Protein AF-A0A2G9UED1-F1 (afdb_monomer)

pLDDT: mean 82.0, std 10.14, range [35.44, 95.44]

Radius of gyration: 25.33 Å; Cα contacts (8 Å, |Δi|>4): 310; chains: 1; bounding box: 77×40×66 Å

Foldseek 3Di:
DLPPDPAPLSSQCPDPVCVVLVVLVVVLVPDPDPVVNVVSVVVSVVVSVVVVLVVQPPDPDDDDDLPYPVLVCCVVSVHADQEAEAELCLVDDPVSVVSNVVRHPYYHYHYDLVVVLVVLVLCVQLPNWQLQEEEEEQTPSSLVVNVVPNPPPRHHRYYLVVCAPAAHQEYEYEQSDDDPVLDSPPVLDPVSVVSRVVRHDHYYHYDDDPVSQCPHPNSVVVVVVCVVPHDDADPVCVVVVVVVSVPRCGPVNVVVVPDDD

Sequence (261 aa):
MISDAETIEEAITSNEKYPELCDMFDKMNASTDQGARGKMKTEANKLKWKIIKESYKRRLAIFCTLTSSAIQRLAQVNWHPDVIIIDEAAQASEPVAWAAVVQAKRCILAGEAALVIRYVDVLKSIGLPGKEIAVISPYYAQVAAIRDTINALDVSVNTVDSFQGQEREVVVFSMVRHNPEQVIGFLQNERRLNVAITRAKRQFVLIGSARMMKKNRHLRSLLSTIQSCGKIYGPGMMHTFEKEVSALPTIADKKTIVVQP

Nearest PDB structures (foldseek):
  4b3g-assembly2_B  TM=5.302E-01  e=1.855E-10  Homo sapiens
  4b3g-assembly1_A  TM=5.242E-01  e=1.646E-10  Homo sapiens
  4b3f-assembly1_X  TM=5.063E-01  e=2.994E-10  Homo sapiens
  2xzl-assembly1_A  TM=5.171E-01  e=1.336E-09  Saccharomyces cerevisiae
  8ftm-assembly1_A  TM=4.808E-01  e=5.795E-08  Thermochaetoides thermophila DSM 1495

InterPro domains:
  IPR027417 P-loop containing nucleoside triphosphate hydrolase [G3DSA:3.40.50.300] (51-235)
  IPR027417 P-loop containing nucleoside triphosphate hydrolase [SSF52540] (55-217)
  IPR041679 DNA2/NAM7 helicase-like, C-terminal [PF13087] (99-210)
  IPR047187 Upf1-like, C-terminal helicase domain [cd18808] (111-227)
  IPR050534 Coronaviruses polyprotein 1ab [PTHR43788] (111-227)

Mean predicted aligned error: 11.95 Å

Organism: Teladorsagia circumcincta (NCBI:txid45464)

Structure (mmCIF, N/CA/C/O backbone):
data_AF-A0A2G9UED1-F1
#
_entry.id   AF-A0A2G9UED1-F1
#
loop_
_atom_site.group_PDB
_atom_site.id
_atom_site.type_symbol
_atom_site.label_atom_id
_atom_site.label_alt_id
_atom_site.label_comp_id
_atom_site.label_asym_id
_atom_site.label_entity_id
_atom_site.label_seq_id
_atom_site.pdbx_PDB_ins_code
_atom_site.Cartn_x
_atom_site.Cartn_y
_atom_site.Cartn_z
_atom_site.occupancy
_atom_site.B_iso_or_equiv
_atom_site.auth_seq_id
_atom_site.auth_comp_id
_atom_site.auth_asym_id
_atom_site.auth_atom_id
_atom_site.pdbx_PDB_model_num
ATOM 1 N N . MET A 1 1 ? 23.200 -13.587 -11.558 1.00 36.16 1 MET A N 1
ATOM 2 C CA . MET A 1 1 ? 22.294 -12.456 -11.272 1.00 36.16 1 MET A CA 1
ATOM 3 C C . MET A 1 1 ? 22.968 -11.218 -11.816 1.00 36.16 1 MET A C 1
ATOM 5 O O . MET A 1 1 ? 24.178 -11.134 -11.696 1.00 36.16 1 MET A O 1
ATOM 9 N N . ILE A 1 2 ? 22.226 -10.328 -12.466 1.00 44.91 2 ILE A N 1
ATOM 10 C CA . ILE A 1 2 ? 22.744 -9.028 -12.895 1.00 44.91 2 ILE A CA 1
ATOM 11 C C . ILE A 1 2 ? 22.455 -8.096 -11.715 1.00 44.91 2 ILE A C 1
ATOM 13 O O . ILE A 1 2 ? 21.323 -7.643 -11.590 1.00 44.91 2 ILE A O 1
ATOM 17 N N . SER A 1 3 ? 23.376 -7.979 -10.756 1.00 44.25 3 SER A N 1
ATOM 18 C CA . SER A 1 3 ? 23.080 -7.313 -9.474 1.00 44.25 3 SER A CA 1
ATOM 19 C C . SER A 1 3 ? 23.312 -5.803 -9.485 1.00 44.25 3 SER A C 1
ATOM 21 O O . SER A 1 3 ? 22.703 -5.121 -8.668 1.00 44.25 3 SER A O 1
ATOM 23 N N . ASP A 1 4 ? 24.120 -5.287 -10.417 1.00 52.09 4 ASP A N 1
ATOM 24 C CA . ASP A 1 4 ? 24.668 -3.923 -10.305 1.00 52.09 4 ASP A CA 1
ATOM 25 C C . ASP A 1 4 ? 24.229 -2.983 -11.442 1.00 52.09 4 ASP A C 1
ATOM 27 O O . ASP A 1 4 ? 24.692 -1.851 -11.526 1.00 52.09 4 ASP A O 1
ATOM 31 N N . ALA A 1 5 ? 23.348 -3.439 -12.335 1.00 59.16 5 ALA A N 1
ATOM 32 C CA . ALA A 1 5 ? 22.844 -2.631 -13.443 1.00 59.16 5 ALA A CA 1
ATOM 33 C C . ALA A 1 5 ? 21.470 -2.037 -13.108 1.00 59.16 5 ALA A C 1
ATOM 35 O O . ALA A 1 5 ? 20.542 -2.780 -12.777 1.00 59.16 5 ALA A O 1
ATOM 36 N N . GLU A 1 6 ? 21.320 -0.718 -13.244 1.00 61.75 6 GLU A N 1
ATOM 37 C CA . GLU A 1 6 ? 20.055 -0.014 -12.996 1.00 61.75 6 GLU A CA 1
ATOM 38 C C . GLU A 1 6 ? 19.059 -0.228 -14.144 1.00 61.75 6 GLU A C 1
ATOM 40 O O . GLU A 1 6 ? 17.840 -0.166 -13.957 1.00 61.75 6 GLU A O 1
ATOM 45 N N . THR A 1 7 ? 19.567 -0.535 -15.343 1.00 69.62 7 THR A N 1
ATOM 46 C CA . THR A 1 7 ? 18.754 -0.816 -16.531 1.00 69.62 7 THR A CA 1
ATOM 47 C C . THR A 1 7 ? 19.102 -2.151 -17.182 1.00 69.62 7 THR A C 1
ATOM 49 O O . THR A 1 7 ? 20.225 -2.649 -17.112 1.00 69.62 7 THR A O 1
ATOM 52 N N . ILE A 1 8 ? 18.134 -2.722 -17.909 1.00 70.69 8 ILE A N 1
ATOM 53 C CA . ILE A 1 8 ? 18.372 -3.897 -18.762 1.00 70.69 8 ILE A CA 1
ATOM 54 C C . ILE A 1 8 ? 19.443 -3.596 -19.825 1.00 70.69 8 ILE A C 1
ATOM 56 O O . ILE A 1 8 ? 20.154 -4.503 -20.245 1.00 70.69 8 ILE A O 1
ATOM 60 N N . GLU A 1 9 ? 19.593 -2.344 -20.268 1.00 71.06 9 GLU A N 1
ATOM 61 C CA . GLU A 1 9 ? 20.678 -1.993 -21.186 1.00 71.06 9 GLU A CA 1
ATOM 62 C C . GLU A 1 9 ? 22.052 -2.150 -20.567 1.00 71.06 9 GLU A C 1
ATOM 64 O O . GLU A 1 9 ? 22.883 -2.826 -21.166 1.00 71.06 9 GLU A O 1
ATOM 69 N N . GLU A 1 10 ? 22.276 -1.529 -19.410 1.00 71.75 10 GLU A N 1
ATOM 70 C CA . GLU A 1 10 ? 23.546 -1.611 -18.685 1.00 71.75 10 GLU A CA 1
ATOM 71 C C . GLU A 1 10 ? 23.885 -3.068 -18.405 1.00 71.75 10 GLU A C 1
ATOM 73 O O . GLU A 1 10 ? 24.986 -3.522 -18.704 1.00 71.75 10 GLU A O 1
ATOM 78 N N . ALA A 1 11 ? 22.877 -3.819 -17.961 1.00 73.44 11 ALA A N 1
ATOM 79 C CA . ALA A 1 11 ? 22.941 -5.237 -17.664 1.00 73.44 11 ALA A CA 1
ATOM 80 C C . ALA A 1 11 ? 23.388 -6.108 -18.843 1.00 73.44 11 ALA A C 1
ATOM 82 O O . ALA A 1 11 ? 23.965 -7.175 -18.630 1.00 73.44 11 ALA A O 1
ATOM 83 N N . ILE A 1 12 ? 23.051 -5.701 -20.071 1.00 74.56 12 ILE A N 1
ATOM 84 C CA . ILE A 1 12 ? 23.389 -6.406 -21.312 1.00 74.56 12 ILE A CA 1
ATOM 85 C C . ILE A 1 12 ? 24.760 -5.960 -21.820 1.00 74.56 12 ILE A C 1
ATOM 87 O O . ILE A 1 12 ? 25.523 -6.796 -22.292 1.00 74.56 12 ILE A O 1
ATOM 91 N N . THR A 1 13 ? 25.086 -4.670 -21.719 1.00 70.56 13 THR A N 1
ATOM 92 C CA . THR A 1 13 ? 26.352 -4.120 -22.227 1.00 70.56 13 THR A CA 1
ATOM 93 C C . THR A 1 13 ? 27.567 -4.458 -21.370 1.00 70.56 13 THR A C 1
ATOM 95 O O . THR A 1 13 ? 28.677 -4.364 -21.870 1.00 70.56 13 THR A O 1
ATOM 98 N N . SER A 1 14 ? 27.376 -4.851 -20.109 1.00 72.44 14 SER A N 1
ATOM 99 C CA . SER A 1 14 ? 28.450 -5.288 -19.204 1.00 72.44 14 SER A CA 1
ATOM 100 C C . SER A 1 14 ? 28.445 -6.799 -18.940 1.00 72.44 14 SER A C 1
ATOM 102 O O . SER A 1 14 ? 29.165 -7.282 -18.069 1.00 72.44 14 SER A O 1
ATOM 104 N N . ASN A 1 15 ? 27.619 -7.570 -19.657 1.00 76.94 15 ASN A N 1
ATOM 105 C CA . ASN A 1 15 ? 27.449 -8.993 -19.376 1.00 76.94 15 ASN A CA 1
ATOM 106 C C . ASN A 1 15 ? 28.499 -9.855 -20.078 1.00 76.94 15 ASN A C 1
ATOM 108 O O . ASN A 1 15 ? 28.567 -9.870 -21.306 1.00 76.94 15 ASN A O 1
ATOM 112 N N . GLU A 1 16 ? 29.179 -10.716 -19.323 1.00 78.69 16 GLU A N 1
ATOM 113 C CA . GLU A 1 16 ? 30.102 -11.723 -19.869 1.00 78.69 16 GLU A CA 1
ATOM 114 C C . GLU A 1 16 ? 29.439 -12.674 -20.884 1.00 78.69 16 GLU A C 1
ATOM 116 O O . GLU A 1 16 ? 30.116 -13.254 -21.729 1.00 78.69 16 GLU A O 1
ATOM 121 N N . LYS A 1 17 ? 28.105 -12.817 -20.854 1.00 79.75 17 LYS A N 1
ATOM 122 C CA . LYS A 1 17 ? 27.355 -13.619 -21.837 1.00 79.75 17 LYS A CA 1
ATOM 123 C C . LYS A 1 17 ? 27.276 -13.003 -23.235 1.00 79.75 17 LYS A C 1
ATOM 125 O O . LYS A 1 17 ? 26.881 -13.712 -24.159 1.00 79.75 17 LYS A O 1
ATOM 130 N N . TYR A 1 18 ? 27.612 -11.725 -23.403 1.00 81.25 18 TYR A N 1
ATOM 131 C CA . TYR A 1 18 ? 27.557 -11.025 -24.690 1.00 81.25 18 TYR A CA 1
ATOM 132 C C . TYR A 1 18 ? 28.932 -10.445 -25.065 1.00 81.25 18 TYR A C 1
ATOM 134 O O . TYR A 1 18 ? 29.048 -9.236 -25.269 1.00 81.25 18 TYR A O 1
ATOM 142 N N . PRO A 1 19 ? 29.980 -11.287 -25.188 1.00 81.88 19 PRO A N 1
ATOM 143 C CA . PRO A 1 19 ? 31.357 -10.827 -25.382 1.00 81.88 19 PRO A CA 1
ATOM 144 C C . PRO A 1 19 ? 31.530 -10.031 -26.679 1.00 81.88 19 PRO A C 1
ATOM 146 O O . PRO A 1 19 ? 32.263 -9.050 -26.699 1.00 81.88 19 PRO A O 1
ATOM 149 N N . GLU A 1 20 ? 30.794 -10.394 -27.735 1.00 83.00 20 GLU A N 1
ATOM 150 C CA . GLU A 1 20 ? 30.772 -9.654 -29.003 1.00 83.00 20 GLU A CA 1
ATOM 151 C C . GLU A 1 20 ? 30.281 -8.213 -28.820 1.00 83.00 20 GLU A C 1
ATOM 153 O O . GLU A 1 20 ? 30.824 -7.290 -29.417 1.00 83.00 20 GLU A O 1
ATOM 158 N N . LEU A 1 21 ? 29.268 -7.998 -27.974 1.00 84.44 21 LEU A N 1
ATOM 159 C CA . LEU A 1 21 ? 28.744 -6.661 -27.720 1.00 84.44 21 LEU A CA 1
ATOM 160 C C . LEU A 1 21 ? 29.740 -5.838 -26.893 1.00 84.44 21 LEU A C 1
ATOM 162 O O . LEU A 1 21 ? 29.972 -4.678 -27.227 1.00 84.44 21 LEU A O 1
ATOM 166 N N . CYS A 1 22 ? 30.344 -6.433 -25.861 1.00 81.50 22 CYS A N 1
ATOM 167 C CA . CYS A 1 22 ? 31.364 -5.780 -25.036 1.00 81.50 22 CYS A CA 1
ATOM 168 C C . CYS A 1 22 ? 32.574 -5.345 -25.880 1.00 81.50 22 CYS A C 1
ATOM 170 O O . CYS A 1 22 ? 32.936 -4.171 -25.871 1.00 81.50 22 CYS A O 1
ATOM 172 N N . ASP A 1 23 ? 33.109 -6.250 -26.704 1.00 84.31 23 ASP A N 1
ATOM 173 C CA . ASP A 1 23 ? 34.249 -5.987 -27.591 1.00 84.31 23 ASP A CA 1
ATOM 174 C C . ASP A 1 23 ? 33.962 -4.851 -28.591 1.00 84.31 23 ASP A C 1
ATOM 176 O O . ASP A 1 23 ? 34.809 -3.994 -28.851 1.00 84.31 23 ASP A O 1
ATOM 180 N N . MET A 1 24 ? 32.733 -4.767 -29.114 1.00 83.00 24 MET A N 1
ATOM 181 C CA . MET A 1 24 ? 32.322 -3.650 -29.971 1.00 83.00 24 MET A CA 1
ATOM 182 C C . MET A 1 24 ? 32.294 -2.305 -29.231 1.00 83.00 24 MET A C 1
ATOM 184 O O . MET A 1 24 ? 32.671 -1.283 -29.814 1.00 83.00 24 MET A O 1
ATOM 188 N N . PHE A 1 25 ? 31.854 -2.278 -27.969 1.00 81.06 25 PHE A N 1
ATOM 189 C CA . PHE A 1 25 ? 31.873 -1.062 -27.150 1.00 81.06 25 PHE A CA 1
ATOM 190 C C . PHE A 1 25 ? 33.304 -0.644 -26.786 1.00 81.06 25 PHE A C 1
ATOM 192 O O . PHE A 1 25 ? 33.623 0.543 -26.886 1.00 81.06 25 PHE A O 1
ATOM 199 N N . ASP A 1 26 ? 34.182 -1.595 -26.468 1.00 82.81 26 ASP A N 1
ATOM 200 C CA . ASP A 1 26 ? 35.595 -1.334 -26.173 1.00 82.81 26 ASP A CA 1
ATOM 201 C C . ASP A 1 26 ? 36.329 -0.762 -27.394 1.00 82.81 26 ASP A C 1
ATOM 203 O O . ASP A 1 26 ? 36.977 0.287 -27.308 1.00 82.81 26 ASP A O 1
ATOM 207 N N . LYS A 1 27 ? 36.138 -1.370 -28.573 1.00 83.75 27 LYS A N 1
ATOM 208 C CA . LYS A 1 27 ? 36.680 -0.870 -29.851 1.00 83.75 27 LYS A CA 1
ATOM 209 C C . LYS A 1 27 ? 36.163 0.525 -30.201 1.00 83.75 27 LYS A C 1
ATOM 211 O O . LYS A 1 27 ? 36.922 1.370 -30.681 1.00 83.75 27 LYS A O 1
ATOM 216 N N . MET A 1 28 ? 34.886 0.801 -29.937 1.00 81.62 28 MET A N 1
ATOM 217 C CA . MET A 1 28 ? 34.292 2.123 -30.153 1.00 81.62 28 MET A CA 1
ATOM 218 C C . MET A 1 28 ? 34.881 3.179 -29.203 1.00 81.62 28 MET A C 1
ATOM 220 O O . MET A 1 28 ? 35.134 4.313 -29.627 1.00 81.62 28 MET A O 1
ATOM 224 N N . ASN A 1 29 ? 35.120 2.822 -27.938 1.00 81.12 29 ASN A N 1
ATOM 225 C CA . ASN A 1 29 ? 35.724 3.710 -26.945 1.00 81.12 29 ASN A CA 1
ATOM 226 C C . ASN A 1 29 ? 37.194 4.011 -27.275 1.00 81.12 29 ASN A C 1
ATOM 228 O O . ASN A 1 29 ? 37.606 5.165 -27.155 1.00 81.12 29 ASN A O 1
ATOM 232 N N . ALA A 1 30 ? 37.944 3.027 -27.780 1.00 82.69 30 ALA A N 1
ATOM 233 C CA . ALA A 1 30 ? 39.353 3.164 -28.159 1.00 82.69 30 ALA A CA 1
ATOM 234 C C . ALA A 1 30 ? 39.596 3.907 -29.492 1.00 82.69 30 ALA A C 1
ATOM 236 O O . ALA A 1 30 ? 40.670 4.466 -29.702 1.00 82.69 30 ALA A O 1
ATOM 237 N N . SER A 1 31 ? 38.624 3.924 -30.410 1.00 81.12 31 SER A N 1
ATOM 238 C CA . SER A 1 31 ? 38.773 4.567 -31.725 1.00 81.12 31 SER A CA 1
ATOM 239 C C . SER A 1 31 ? 38.712 6.097 -31.641 1.00 81.12 31 SER A C 1
ATOM 241 O O . SER A 1 31 ? 37.837 6.635 -30.983 1.00 81.12 31 SER A O 1
ATOM 243 N N . THR A 1 32 ? 39.579 6.833 -32.338 1.00 79.31 32 THR A N 1
ATOM 244 C CA . THR A 1 32 ? 39.528 8.310 -32.431 1.00 79.31 32 THR A CA 1
ATOM 245 C C . THR A 1 32 ? 38.822 8.821 -33.694 1.00 79.31 32 THR A C 1
ATOM 247 O O . THR A 1 32 ? 38.491 10.004 -33.771 1.00 79.31 32 THR A O 1
ATOM 250 N N . ASP A 1 33 ? 38.524 7.938 -34.652 1.00 86.62 33 ASP A N 1
ATOM 251 C CA . ASP A 1 33 ? 37.887 8.273 -35.929 1.00 86.62 33 ASP A CA 1
ATOM 252 C C . ASP A 1 33 ? 36.356 8.365 -35.798 1.00 86.62 33 ASP A C 1
ATOM 254 O O . ASP A 1 33 ? 35.677 7.411 -35.403 1.00 86.62 33 ASP A O 1
ATOM 258 N N . GLN A 1 34 ? 35.786 9.526 -36.139 1.00 76.56 34 GLN A N 1
ATOM 259 C CA . GLN A 1 34 ? 34.346 9.770 -35.997 1.00 76.56 34 GLN A CA 1
ATOM 260 C C . GLN A 1 34 ? 33.488 8.921 -36.954 1.00 76.56 34 GLN A C 1
ATOM 262 O O . GLN A 1 34 ? 32.385 8.512 -36.578 1.00 76.56 34 GLN A O 1
ATOM 267 N N . GLY A 1 35 ? 33.972 8.620 -38.163 1.00 80.88 35 GLY A N 1
ATOM 268 C CA . GLY A 1 35 ? 33.229 7.843 -39.159 1.00 80.88 35 GLY A CA 1
ATOM 269 C C . GLY A 1 35 ? 33.140 6.358 -38.795 1.00 80.88 35 GLY A C 1
ATOM 270 O O . GLY A 1 35 ? 32.064 5.754 -38.848 1.00 80.88 35 GLY A O 1
ATOM 271 N N . ALA A 1 36 ? 34.257 5.782 -38.358 1.00 79.62 36 ALA A N 1
ATOM 272 C CA . ALA A 1 36 ? 34.365 4.419 -37.862 1.00 79.62 36 ALA A CA 1
ATOM 273 C C . ALA A 1 36 ? 33.552 4.239 -36.573 1.00 79.62 36 ALA A C 1
ATOM 275 O O . ALA A 1 36 ? 32.785 3.279 -36.466 1.00 79.62 36 ALA A O 1
ATOM 276 N N . ARG A 1 37 ? 33.617 5.203 -35.640 1.00 80.81 37 ARG A N 1
ATOM 277 C CA . ARG A 1 37 ? 32.756 5.228 -34.444 1.00 80.81 37 ARG A CA 1
ATOM 278 C C . ARG A 1 37 ? 31.269 5.216 -34.791 1.00 80.81 37 ARG A C 1
ATOM 280 O O . ARG A 1 37 ? 30.514 4.467 -34.176 1.00 80.81 37 ARG A O 1
ATOM 287 N N . GLY A 1 38 ? 30.836 5.997 -35.783 1.00 81.19 38 GLY A N 1
ATOM 288 C CA . GLY A 1 38 ? 29.435 6.029 -36.218 1.00 81.19 38 GLY A CA 1
ATOM 289 C C . GLY A 1 38 ? 28.930 4.679 -36.749 1.00 81.19 38 GLY A C 1
ATOM 290 O O . GLY A 1 38 ? 27.833 4.233 -36.387 1.00 81.19 38 GLY A O 1
ATOM 291 N N . LYS A 1 39 ? 29.747 3.990 -37.558 1.00 83.75 39 LYS A N 1
ATOM 292 C CA . LYS A 1 39 ? 29.434 2.645 -38.072 1.00 83.75 39 LYS A CA 1
ATOM 293 C C . LYS A 1 39 ? 29.375 1.608 -36.947 1.00 83.75 39 LYS A C 1
ATOM 295 O O . LYS A 1 39 ? 28.356 0.931 -36.815 1.00 83.75 39 LYS A O 1
ATOM 300 N N . MET A 1 40 ? 30.395 1.568 -36.084 1.00 82.19 40 MET A N 1
ATOM 301 C CA . MET A 1 40 ? 30.450 0.656 -34.932 1.00 82.19 40 MET A CA 1
ATOM 302 C C . MET A 1 40 ? 29.270 0.867 -33.975 1.00 82.19 40 MET A C 1
ATOM 304 O O . MET A 1 40 ? 28.625 -0.095 -33.565 1.00 82.19 40 MET A O 1
ATOM 308 N N . LYS A 1 41 ? 28.900 2.124 -33.696 1.00 83.00 41 LYS A N 1
ATOM 309 C CA . LYS A 1 41 ? 27.726 2.465 -32.876 1.00 83.00 41 LYS A CA 1
ATOM 310 C C . LYS A 1 41 ? 26.426 1.923 -33.471 1.00 83.00 41 LYS A C 1
ATOM 312 O O . LYS A 1 41 ? 25.549 1.463 -32.740 1.00 83.00 41 LYS A O 1
ATOM 317 N N . THR A 1 42 ? 26.281 1.986 -34.792 1.00 85.88 42 THR A N 1
ATOM 318 C CA . THR A 1 42 ? 25.081 1.498 -35.484 1.00 85.88 42 THR A CA 1
ATOM 319 C C . THR A 1 42 ? 24.962 -0.021 -35.379 1.00 85.88 42 THR A C 1
ATOM 321 O O . THR A 1 42 ? 23.884 -0.531 -35.072 1.00 85.88 42 THR A O 1
ATOM 324 N N . GLU A 1 43 ? 26.056 -0.750 -35.592 1.00 85.81 43 GLU A N 1
ATOM 325 C CA . GLU A 1 43 ? 26.075 -2.211 -35.473 1.00 85.81 43 GLU A CA 1
ATOM 326 C C . GLU A 1 43 ? 25.884 -2.676 -34.024 1.00 85.81 43 GLU A C 1
ATOM 328 O O . GLU A 1 43 ? 25.052 -3.550 -33.773 1.00 85.81 43 GLU A O 1
ATOM 333 N N . ALA A 1 44 ? 26.549 -2.030 -33.061 1.00 85.25 44 ALA A N 1
ATOM 334 C CA . ALA A 1 44 ? 26.391 -2.335 -31.641 1.00 85.25 44 ALA A CA 1
ATOM 335 C C . ALA A 1 44 ? 24.938 -2.126 -31.187 1.00 85.25 44 ALA A C 1
ATOM 337 O O . ALA A 1 44 ? 24.362 -2.977 -30.510 1.00 85.25 44 ALA A O 1
ATOM 338 N N . ASN A 1 45 ? 24.291 -1.039 -31.626 1.00 84.81 45 ASN A N 1
ATOM 339 C CA . ASN A 1 45 ? 22.878 -0.795 -31.334 1.00 84.81 45 ASN A CA 1
ATOM 340 C C . ASN A 1 45 ? 21.949 -1.842 -31.966 1.00 84.81 45 ASN A C 1
ATOM 342 O O . ASN A 1 45 ? 20.965 -2.225 -31.334 1.00 84.81 45 ASN A O 1
ATOM 346 N N . LYS A 1 46 ? 22.248 -2.331 -33.179 1.00 88.06 46 LYS A N 1
ATOM 347 C CA . LYS A 1 46 ? 21.482 -3.421 -33.810 1.00 88.06 46 LYS A CA 1
ATOM 348 C C . LYS A 1 46 ? 21.586 -4.713 -33.001 1.00 88.06 46 LYS A C 1
ATOM 350 O O . LYS A 1 46 ? 20.558 -5.331 -32.718 1.00 88.06 46 LYS A O 1
ATOM 355 N N . LEU A 1 47 ? 22.800 -5.104 -32.607 1.00 86.50 47 LEU A N 1
ATOM 356 C CA . LEU A 1 47 ? 23.031 -6.312 -31.815 1.00 86.50 47 LEU A CA 1
ATOM 357 C C . LEU A 1 47 ? 22.378 -6.200 -30.431 1.00 86.50 47 LEU A C 1
ATOM 359 O O . LEU A 1 47 ? 21.632 -7.091 -30.025 1.00 86.50 47 LEU A O 1
ATOM 363 N N . LYS A 1 48 ? 22.554 -5.056 -29.761 1.00 84.94 48 LYS A N 1
ATOM 364 C CA . LYS A 1 48 ? 21.894 -4.730 -28.491 1.00 84.94 48 LYS A CA 1
ATOM 365 C C . LYS A 1 48 ? 20.375 -4.874 -28.590 1.00 84.94 48 LYS A C 1
ATOM 367 O O . LYS A 1 48 ? 19.767 -5.543 -27.757 1.00 84.94 48 LYS A O 1
ATOM 372 N N . TRP A 1 49 ? 19.752 -4.303 -29.624 1.00 85.31 49 TRP A N 1
ATOM 373 C CA . TRP A 1 49 ? 18.303 -4.414 -29.820 1.00 85.31 49 TRP A CA 1
ATOM 374 C C . TRP A 1 49 ? 17.842 -5.848 -30.074 1.00 85.31 49 TRP A C 1
ATOM 376 O O . TRP A 1 49 ? 16.786 -6.249 -29.578 1.00 85.31 49 TRP A O 1
ATOM 386 N N . LYS A 1 50 ? 18.628 -6.637 -30.813 1.00 86.12 50 LYS A N 1
ATOM 387 C CA . LYS A 1 50 ? 18.336 -8.055 -31.046 1.00 86.12 50 LYS A CA 1
ATOM 388 C C . LYS A 1 50 ? 18.312 -8.833 -29.727 1.00 86.12 50 LYS A C 1
ATOM 390 O O . LYS A 1 50 ? 17.327 -9.517 -29.453 1.00 86.12 50 LYS A O 1
ATOM 395 N N . ILE A 1 51 ? 19.332 -8.645 -28.889 1.00 84.62 51 ILE A N 1
ATOM 396 C CA . ILE A 1 51 ? 19.446 -9.286 -27.571 1.00 84.62 51 ILE A CA 1
ATOM 397 C C . ILE A 1 51 ? 18.282 -8.879 -26.659 1.00 84.62 51 ILE A C 1
ATOM 399 O O . ILE A 1 51 ? 17.645 -9.739 -26.045 1.00 84.62 51 ILE A O 1
ATOM 403 N N . ILE A 1 52 ? 17.952 -7.582 -26.598 1.00 81.94 52 ILE A N 1
ATOM 404 C CA . ILE A 1 52 ? 16.810 -7.085 -25.815 1.00 81.94 52 ILE A CA 1
ATOM 405 C C . ILE A 1 52 ? 15.525 -7.769 -26.287 1.00 81.94 52 ILE A C 1
ATOM 407 O O . ILE A 1 52 ? 14.822 -8.372 -25.484 1.00 81.94 52 ILE A O 1
ATOM 411 N N . LYS A 1 53 ? 15.225 -7.754 -27.589 1.00 83.12 53 LYS A N 1
ATOM 412 C CA . LYS A 1 53 ? 13.985 -8.338 -28.123 1.00 83.12 53 LYS A CA 1
ATOM 413 C C . LYS A 1 53 ? 13.860 -9.833 -27.812 1.00 83.12 53 LYS A C 1
ATOM 415 O O . LYS A 1 53 ? 12.780 -10.303 -27.450 1.00 83.12 53 LYS A O 1
ATOM 420 N N . GLU A 1 54 ? 14.953 -10.584 -27.923 1.00 81.62 54 GLU A N 1
ATOM 421 C CA . GLU A 1 54 ? 14.984 -12.009 -27.573 1.00 81.62 54 GLU A CA 1
ATOM 422 C C . GLU A 1 54 ? 14.803 -12.256 -26.071 1.00 81.62 54 GLU A C 1
ATOM 424 O O . GLU A 1 54 ? 14.141 -13.223 -25.684 1.00 81.62 54 GLU A O 1
ATOM 429 N N . SER A 1 55 ? 15.313 -11.354 -25.230 1.00 78.62 55 SER A N 1
ATOM 430 C CA . SER A 1 55 ? 15.213 -11.454 -23.771 1.00 78.62 55 SER A CA 1
ATOM 431 C C . SER A 1 55 ? 13.772 -11.377 -23.258 1.00 78.62 55 SER A C 1
ATOM 433 O O . SER A 1 55 ? 13.475 -12.001 -22.238 1.00 78.62 55 SER A O 1
ATOM 435 N N . TYR A 1 56 ? 12.884 -10.669 -23.969 1.00 79.06 56 TYR A N 1
ATOM 436 C CA . TYR A 1 56 ? 11.455 -10.551 -23.642 1.00 79.06 56 TYR A CA 1
ATOM 437 C C . TYR A 1 56 ? 10.613 -11.671 -24.271 1.00 79.06 56 TYR A C 1
ATOM 439 O O . TYR A 1 56 ? 9.782 -12.269 -23.592 1.00 79.06 56 TYR A O 1
ATOM 447 N N . LYS A 1 57 ? 10.850 -12.015 -25.549 1.00 73.50 57 LYS A N 1
ATOM 448 C CA . LYS A 1 57 ? 10.017 -12.967 -26.318 1.00 73.50 57 LYS A CA 1
ATOM 449 C C . LYS A 1 57 ? 9.820 -14.345 -25.673 1.00 73.50 57 LYS A C 1
ATOM 451 O O . LYS A 1 57 ? 8.836 -15.006 -25.978 1.00 73.50 57 LYS A O 1
ATOM 456 N N . ARG A 1 58 ? 10.751 -14.806 -24.834 1.00 70.94 58 ARG A N 1
ATOM 457 C CA . ARG A 1 58 ? 10.737 -16.160 -24.246 1.00 70.94 58 ARG A CA 1
ATOM 458 C C . ARG A 1 58 ? 10.265 -16.205 -22.788 1.00 70.94 58 ARG A C 1
ATOM 460 O O . ARG A 1 58 ? 10.474 -17.215 -22.120 1.00 70.94 58 ARG A O 1
ATOM 467 N N . ARG A 1 59 ? 9.711 -15.114 -22.251 1.00 78.62 59 ARG A N 1
ATOM 468 C CA . ARG A 1 59 ? 9.360 -15.022 -20.827 1.00 78.62 59 ARG A CA 1
ATOM 469 C C . ARG A 1 59 ? 7.871 -15.230 -20.598 1.00 78.62 59 ARG A C 1
ATOM 471 O O . ARG A 1 59 ? 7.050 -14.610 -21.264 1.00 78.62 59 ARG A O 1
ATOM 478 N N . LEU A 1 60 ? 7.568 -16.068 -19.607 1.00 81.81 60 LEU A N 1
ATOM 479 C CA . LEU A 1 60 ? 6.227 -16.237 -19.046 1.00 81.81 60 LEU A CA 1
ATOM 480 C C . LEU A 1 60 ? 5.866 -15.085 -18.092 1.00 81.81 60 LEU A C 1
ATOM 482 O O . LEU A 1 60 ? 4.713 -14.686 -18.020 1.00 81.81 60 LEU A O 1
ATOM 486 N N . ALA A 1 61 ? 6.860 -14.540 -17.381 1.00 87.19 61 ALA A N 1
ATOM 487 C CA . ALA A 1 61 ? 6.700 -13.433 -16.444 1.00 87.19 61 ALA A CA 1
ATOM 488 C C . ALA A 1 61 ? 7.901 -12.480 -16.514 1.00 87.19 61 ALA A C 1
ATOM 490 O O . ALA A 1 61 ? 9.040 -12.913 -16.715 1.00 87.19 61 ALA A O 1
ATOM 491 N N . ILE A 1 62 ? 7.637 -11.186 -16.328 1.00 86.06 62 ILE A N 1
ATOM 492 C CA . ILE A 1 62 ? 8.639 -10.118 -16.280 1.00 86.06 62 ILE A CA 1
ATOM 493 C C . ILE A 1 62 ? 8.367 -9.289 -15.026 1.00 86.06 62 ILE A C 1
ATOM 495 O O . ILE A 1 62 ? 7.258 -8.796 -14.843 1.00 86.06 62 ILE A O 1
ATOM 499 N N . PHE A 1 63 ? 9.382 -9.131 -14.179 1.00 85.44 63 PHE A N 1
ATOM 500 C CA . PHE A 1 63 ? 9.310 -8.321 -12.964 1.00 85.44 63 PHE A CA 1
ATOM 501 C C . PHE A 1 63 ? 10.068 -7.014 -13.184 1.00 85.44 63 PHE A C 1
ATOM 503 O O . PHE A 1 63 ? 11.215 -7.031 -13.631 1.00 85.44 63 PHE A O 1
ATOM 510 N N . CYS A 1 64 ? 9.430 -5.886 -12.886 1.00 84.94 64 CYS A N 1
ATOM 511 C CA . CYS A 1 64 ? 10.040 -4.562 -12.963 1.00 84.94 64 CYS A CA 1
ATOM 512 C C . CYS A 1 64 ? 9.291 -3.570 -12.065 1.00 84.94 64 CYS A C 1
ATOM 514 O O . CYS A 1 64 ? 8.164 -3.826 -11.646 1.00 84.94 64 CYS A O 1
ATOM 516 N N . THR A 1 65 ? 9.927 -2.442 -11.757 1.00 85.38 65 THR A N 1
ATOM 517 C CA . THR A 1 65 ? 9.280 -1.323 -11.061 1.00 85.38 65 THR A CA 1
ATOM 518 C C . THR A 1 65 ? 8.399 -0.531 -12.029 1.00 85.38 65 THR A C 1
ATOM 520 O O . THR A 1 65 ? 8.684 -0.479 -13.225 1.00 85.38 65 THR A O 1
ATOM 523 N N . LEU A 1 66 ? 7.358 0.143 -11.522 1.00 82.88 66 LEU A N 1
ATOM 524 C CA . LEU A 1 66 ? 6.434 0.928 -12.359 1.00 82.88 66 LEU A CA 1
ATOM 525 C C . LEU A 1 66 ? 7.100 2.086 -13.122 1.00 82.88 66 LEU A C 1
ATOM 527 O O . LEU A 1 66 ? 6.600 2.520 -14.154 1.00 82.88 66 LEU A O 1
ATOM 531 N N . THR A 1 67 ? 8.234 2.583 -12.630 1.00 79.25 67 THR A N 1
ATOM 532 C CA . THR A 1 67 ? 9.024 3.642 -13.274 1.00 79.25 67 THR A CA 1
ATOM 533 C C . THR A 1 67 ? 10.091 3.105 -14.228 1.00 79.25 67 THR A C 1
ATOM 535 O O . THR A 1 67 ? 10.815 3.888 -14.839 1.00 79.25 67 THR A O 1
ATOM 538 N N . SER A 1 68 ? 10.217 1.783 -14.367 1.00 81.00 68 SER A N 1
ATOM 539 C CA . SER A 1 68 ? 11.225 1.175 -15.228 1.00 81.00 68 SER A CA 1
ATOM 540 C C . SER A 1 68 ? 10.944 1.447 -16.707 1.00 81.00 68 SER A C 1
ATOM 542 O O . SER A 1 68 ? 9.818 1.292 -17.191 1.00 81.00 68 SER A O 1
ATOM 544 N N . SER A 1 69 ? 12.008 1.717 -17.468 1.00 76.00 69 SER A N 1
ATOM 545 C CA . SER A 1 69 ? 11.967 1.740 -18.936 1.00 76.00 69 SER A CA 1
ATOM 546 C C . SER A 1 69 ? 11.497 0.405 -19.532 1.00 76.00 69 SER A C 1
ATOM 548 O O . SER A 1 69 ? 11.030 0.366 -20.672 1.00 76.00 69 SER A O 1
ATOM 550 N N . ALA A 1 70 ? 11.563 -0.689 -18.762 1.00 79.56 70 ALA A N 1
ATOM 551 C CA . ALA A 1 70 ? 11.087 -2.002 -19.172 1.00 79.56 70 ALA A CA 1
ATOM 552 C C . ALA A 1 70 ? 9.600 -2.004 -19.556 1.00 79.56 70 ALA A C 1
ATOM 554 O O . ALA A 1 70 ? 9.245 -2.675 -20.523 1.00 79.56 70 ALA A O 1
ATOM 555 N N . ILE A 1 71 ? 8.758 -1.235 -18.856 1.00 82.19 71 ILE A N 1
ATOM 556 C CA . ILE A 1 71 ? 7.309 -1.168 -19.107 1.00 82.19 71 ILE A CA 1
ATOM 557 C C . ILE A 1 71 ? 7.020 -0.501 -20.451 1.00 82.19 71 ILE A C 1
ATOM 559 O O . ILE A 1 71 ? 6.273 -1.036 -21.265 1.00 82.19 71 ILE A O 1
ATOM 563 N N . GLN A 1 72 ? 7.683 0.624 -20.729 1.00 78.44 72 GLN A N 1
ATOM 564 C CA . GLN A 1 72 ? 7.543 1.347 -22.000 1.00 78.44 72 GLN A CA 1
ATOM 565 C C . GLN A 1 72 ? 8.020 0.518 -23.201 1.00 78.44 72 GLN A C 1
ATOM 567 O O . GLN A 1 72 ? 7.622 0.761 -24.341 1.00 78.44 72 GLN A O 1
ATOM 572 N N . ARG A 1 73 ? 8.884 -0.471 -22.956 1.00 80.31 73 ARG A N 1
ATOM 573 C CA . ARG A 1 73 ? 9.460 -1.317 -23.999 1.00 80.31 73 ARG A CA 1
ATOM 574 C C . ARG A 1 73 ? 8.643 -2.533 -24.358 1.00 80.31 73 ARG A C 1
ATOM 576 O O . ARG A 1 73 ? 8.904 -3.075 -25.426 1.00 80.31 73 ARG A O 1
ATOM 583 N N . LEU A 1 74 ? 7.676 -2.943 -23.539 1.00 83.50 74 LEU A N 1
ATOM 584 C CA . LEU A 1 74 ? 6.843 -4.118 -23.821 1.00 83.50 74 LEU A CA 1
ATOM 585 C C . LEU A 1 74 ? 6.197 -4.005 -25.212 1.00 83.50 74 LEU A C 1
ATOM 587 O O . LEU A 1 74 ? 6.380 -4.888 -26.055 1.00 83.50 74 LEU A O 1
ATOM 591 N N . ALA A 1 75 ? 5.605 -2.843 -25.505 1.00 77.88 75 ALA A N 1
ATOM 592 C CA . ALA A 1 75 ? 5.079 -2.515 -26.828 1.00 77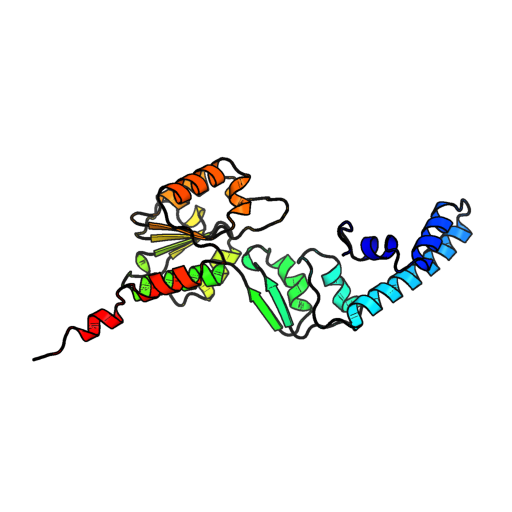.88 75 ALA A CA 1
ATOM 593 C C . ALA A 1 75 ? 6.160 -2.535 -27.930 1.00 77.88 75 ALA A C 1
ATOM 595 O O . ALA A 1 75 ? 5.958 -3.125 -28.990 1.00 77.88 75 ALA A O 1
ATOM 596 N N . GLN A 1 76 ? 7.343 -1.956 -27.682 1.00 83.31 76 GLN A N 1
ATOM 597 C CA . GLN A 1 76 ? 8.437 -1.882 -28.669 1.00 83.31 76 GLN A CA 1
ATOM 598 C C . GLN A 1 76 ? 8.988 -3.262 -29.056 1.00 83.31 76 GLN A C 1
ATOM 600 O O . GLN A 1 76 ? 9.384 -3.488 -30.201 1.00 83.31 76 GLN A O 1
ATOM 605 N N . VAL A 1 77 ? 9.009 -4.206 -28.112 1.00 83.44 77 VAL A N 1
ATOM 606 C CA . VAL A 1 77 ? 9.450 -5.588 -28.360 1.00 83.44 77 VAL A CA 1
ATOM 607 C C . VAL A 1 77 ? 8.309 -6.513 -28.787 1.00 83.44 77 VAL A C 1
ATOM 609 O O . VAL A 1 77 ? 8.555 -7.699 -29.025 1.00 83.44 77 VAL A O 1
ATOM 612 N N . ASN A 1 78 ? 7.097 -5.971 -28.965 1.00 83.50 78 ASN A N 1
ATOM 613 C CA . ASN A 1 78 ? 5.881 -6.697 -29.325 1.00 83.50 78 ASN A CA 1
ATOM 614 C C . ASN A 1 78 ? 5.553 -7.831 -28.335 1.00 83.50 78 ASN A C 1
ATOM 616 O O . ASN A 1 78 ? 5.148 -8.922 -28.742 1.00 83.50 78 ASN A O 1
ATOM 620 N N . TRP A 1 79 ? 5.783 -7.592 -27.043 1.00 86.44 79 TRP A N 1
ATOM 621 C CA . TRP A 1 79 ? 5.418 -8.508 -25.966 1.00 86.44 79 TRP A CA 1
ATOM 622 C C . TRP A 1 79 ? 4.221 -7.926 -25.215 1.00 86.44 79 TRP A C 1
ATOM 624 O O . TRP A 1 79 ? 4.320 -6.852 -24.629 1.00 86.44 79 TRP A O 1
ATOM 634 N N . HIS A 1 80 ? 3.093 -8.631 -25.259 1.00 86.56 80 HIS A N 1
ATOM 635 C CA . HIS A 1 80 ? 1.816 -8.165 -24.723 1.00 86.56 80 HIS A CA 1
ATOM 636 C C . HIS A 1 80 ? 1.346 -9.131 -23.631 1.00 86.56 80 HIS A C 1
ATOM 638 O O . HIS A 1 80 ? 0.924 -10.240 -23.965 1.00 86.56 80 HIS A O 1
ATOM 644 N N . PRO A 1 81 ? 1.447 -8.763 -22.345 1.00 87.69 81 PRO A N 1
ATOM 645 C CA . PRO A 1 81 ? 0.969 -9.610 -21.262 1.00 87.69 81 PRO A CA 1
ATOM 646 C C . PRO A 1 81 ? -0.559 -9.740 -21.274 1.00 87.69 81 PRO A C 1
ATOM 648 O O . PRO A 1 81 ? -1.283 -8.765 -21.478 1.00 87.69 81 PRO A O 1
ATOM 651 N N . ASP A 1 82 ? -1.071 -10.931 -20.962 1.00 88.88 82 ASP A N 1
ATOM 652 C CA . ASP A 1 82 ? -2.508 -11.124 -20.723 1.00 88.88 82 ASP A CA 1
ATOM 653 C C . ASP A 1 82 ? -2.963 -10.470 -19.412 1.00 88.88 82 ASP A C 1
ATOM 655 O O . ASP A 1 82 ? -4.083 -9.957 -19.318 1.00 88.88 82 ASP A O 1
ATOM 659 N N . VAL A 1 83 ? -2.083 -10.476 -18.406 1.00 87.31 83 VAL A N 1
ATOM 660 C CA . VAL A 1 83 ? -2.321 -9.903 -17.083 1.00 87.31 83 VAL A CA 1
ATOM 661 C C . VAL A 1 83 ? -1.096 -9.143 -16.589 1.00 87.31 83 VAL A C 1
ATOM 663 O O . VAL A 1 83 ? 0.037 -9.595 -16.753 1.00 87.31 83 VAL A O 1
ATOM 666 N N . ILE A 1 84 ? -1.333 -8.007 -15.940 1.00 89.00 84 ILE A N 1
ATOM 667 C CA . ILE A 1 84 ? -0.336 -7.297 -15.139 1.00 89.00 84 ILE A CA 1
ATOM 668 C C . ILE A 1 84 ? -0.737 -7.345 -13.673 1.00 89.00 84 ILE A C 1
ATOM 670 O O . ILE A 1 84 ? -1.890 -7.098 -13.330 1.00 89.00 84 ILE A O 1
ATOM 674 N N . ILE A 1 85 ? 0.230 -7.648 -12.812 1.00 87.62 85 ILE A N 1
ATOM 675 C CA . ILE A 1 85 ? 0.069 -7.592 -11.362 1.00 87.62 85 ILE A CA 1
ATOM 676 C C . ILE A 1 85 ? 0.903 -6.419 -10.863 1.00 87.62 85 ILE A C 1
ATOM 678 O O . ILE A 1 85 ? 2.112 -6.385 -11.089 1.00 87.62 85 ILE A O 1
ATOM 682 N N . ILE A 1 86 ? 0.254 -5.460 -10.210 1.00 86.00 86 ILE A N 1
ATOM 683 C CA . ILE A 1 86 ? 0.924 -4.350 -9.539 1.00 86.00 86 ILE A CA 1
ATOM 684 C C . ILE A 1 86 ? 0.877 -4.645 -8.049 1.00 86.00 86 ILE A C 1
ATOM 686 O O . ILE A 1 86 ? -0.169 -4.505 -7.416 1.00 86.00 86 ILE A O 1
ATOM 690 N N . ASP A 1 87 ? 2.009 -5.083 -7.509 1.00 82.88 87 ASP A N 1
ATOM 691 C CA . ASP A 1 87 ? 2.168 -5.209 -6.067 1.00 82.88 87 ASP A CA 1
ATOM 692 C C . ASP A 1 87 ? 2.352 -3.827 -5.433 1.00 82.88 87 ASP A C 1
ATOM 694 O O . ASP A 1 87 ? 2.904 -2.911 -6.049 1.00 82.88 87 ASP A O 1
ATOM 698 N N . GLU A 1 88 ? 1.846 -3.678 -4.214 1.00 74.75 88 GLU A N 1
ATOM 699 C CA . GLU A 1 88 ? 1.777 -2.415 -3.484 1.00 74.75 88 GLU A CA 1
ATOM 700 C C . GLU A 1 88 ? 1.192 -1.252 -4.305 1.00 74.75 88 GLU A C 1
ATOM 702 O O . GLU A 1 88 ? 1.654 -0.110 -4.226 1.00 74.75 88 GLU A O 1
ATOM 707 N N . ALA A 1 89 ? 0.153 -1.531 -5.099 1.00 77.12 89 ALA A N 1
ATOM 708 C CA . ALA A 1 89 ? -0.430 -0.581 -6.049 1.00 77.12 89 ALA A CA 1
ATOM 709 C C . ALA A 1 89 ? -0.804 0.769 -5.417 1.00 77.12 89 ALA A C 1
ATOM 711 O O . ALA A 1 89 ? -0.666 1.818 -6.042 1.00 77.12 89 ALA A O 1
ATOM 712 N N . ALA A 1 90 ? -1.211 0.758 -4.149 1.00 72.56 90 ALA A N 1
ATOM 713 C CA . ALA A 1 90 ? -1.571 1.955 -3.404 1.00 72.56 90 ALA A CA 1
ATOM 714 C C . ALA A 1 90 ? -0.388 2.875 -3.038 1.00 72.56 90 ALA A C 1
ATOM 716 O O . ALA A 1 90 ? -0.603 4.013 -2.615 1.00 72.56 90 ALA A O 1
ATOM 717 N N . GLN A 1 91 ? 0.859 2.410 -3.188 1.00 74.50 91 GLN A N 1
ATOM 718 C CA . GLN A 1 91 ? 2.055 3.253 -3.090 1.00 74.50 91 GLN A CA 1
ATOM 719 C C . GLN A 1 91 ? 2.334 4.028 -4.386 1.00 74.50 91 GLN A C 1
ATOM 721 O O . GLN A 1 91 ? 3.094 5.002 -4.354 1.00 74.50 91 GLN A O 1
ATOM 726 N N . ALA A 1 92 ? 1.770 3.596 -5.517 1.00 75.50 92 ALA A N 1
ATOM 727 C CA . ALA A 1 92 ? 1.981 4.220 -6.813 1.00 75.50 92 ALA A CA 1
ATOM 728 C C . ALA A 1 92 ? 1.035 5.408 -7.015 1.00 75.50 92 ALA A C 1
ATOM 730 O O . ALA A 1 92 ? -0.117 5.396 -6.583 1.00 75.50 92 ALA A O 1
ATOM 731 N N . SER A 1 93 ? 1.511 6.444 -7.707 1.00 74.88 93 SER A N 1
ATOM 732 C CA . SER A 1 93 ? 0.600 7.454 -8.238 1.00 74.88 93 SER A CA 1
ATOM 733 C C . SER A 1 93 ? -0.186 6.860 -9.405 1.00 74.88 93 SER A C 1
ATOM 735 O O . SER A 1 93 ? 0.351 6.078 -10.194 1.00 74.88 93 SER A O 1
ATOM 737 N N . GLU A 1 94 ? -1.451 7.258 -9.539 1.00 72.25 94 GLU A N 1
ATOM 738 C CA . GLU A 1 94 ? -2.326 6.771 -10.609 1.00 72.25 94 GLU A CA 1
ATOM 739 C C . GLU A 1 94 ? -1.694 6.916 -12.013 1.00 72.25 94 GLU A C 1
ATOM 741 O O . GLU A 1 94 ? -1.666 5.923 -12.743 1.00 72.25 94 GLU A O 1
ATOM 746 N N . PRO A 1 95 ? -1.068 8.056 -12.390 1.00 82.31 95 PRO A N 1
ATOM 747 C CA . PRO A 1 95 ? -0.446 8.192 -13.711 1.00 82.31 95 PRO A CA 1
ATOM 748 C C . PRO A 1 95 ? 0.700 7.203 -13.958 1.00 82.31 95 PRO A C 1
ATOM 750 O O . PRO A 1 95 ? 0.923 6.772 -15.086 1.00 82.31 95 PRO A O 1
ATOM 753 N N . VAL A 1 96 ? 1.434 6.833 -12.905 1.00 83.00 96 VAL A N 1
ATOM 754 C CA . VAL A 1 96 ? 2.550 5.884 -13.000 1.00 83.00 96 VAL A CA 1
ATOM 755 C C . VAL A 1 96 ? 2.031 4.450 -13.103 1.00 83.00 96 VAL A C 1
ATOM 757 O O . VAL A 1 96 ? 2.569 3.666 -13.881 1.00 83.00 96 VAL A O 1
ATOM 760 N N . ALA A 1 97 ? 0.955 4.108 -12.390 1.00 84.25 97 ALA A N 1
ATOM 761 C CA . ALA A 1 97 ? 0.297 2.811 -12.538 1.00 84.25 97 ALA A CA 1
ATOM 762 C C . ALA A 1 97 ? -0.260 2.621 -13.959 1.00 84.25 97 ALA A C 1
ATOM 764 O O . ALA A 1 97 ? -0.080 1.552 -14.548 1.00 84.25 97 ALA A O 1
ATOM 765 N N . TRP A 1 98 ? -0.846 3.672 -14.550 1.00 85.19 98 TRP A N 1
ATOM 766 C CA . TRP A 1 98 ? -1.370 3.639 -15.919 1.00 85.19 98 TRP A CA 1
ATOM 767 C C . TRP A 1 98 ? -0.335 3.198 -16.952 1.00 85.19 98 TRP A C 1
ATOM 769 O O . TRP A 1 98 ? -0.690 2.448 -17.858 1.00 85.19 98 TRP A O 1
ATOM 779 N N . ALA A 1 99 ? 0.941 3.571 -16.788 1.00 85.75 99 ALA A N 1
ATOM 780 C CA . ALA A 1 99 ? 2.013 3.147 -17.690 1.00 85.75 99 ALA A CA 1
ATOM 781 C C . ALA A 1 99 ? 2.103 1.616 -17.826 1.00 85.75 99 ALA A C 1
ATOM 783 O O . ALA A 1 99 ? 2.384 1.116 -18.917 1.00 85.75 99 ALA A O 1
ATOM 784 N N . ALA A 1 100 ? 1.832 0.883 -16.740 1.00 85.75 100 ALA A N 1
ATOM 785 C CA . ALA A 1 100 ? 1.763 -0.573 -16.732 1.00 85.75 100 ALA A CA 1
ATOM 786 C C . ALA A 1 100 ? 0.380 -1.081 -17.158 1.00 85.75 100 ALA A C 1
ATOM 788 O O . ALA A 1 100 ? 0.298 -1.945 -18.023 1.00 85.75 100 ALA A O 1
ATOM 789 N N . VAL A 1 101 ? -0.703 -0.534 -16.594 1.00 86.06 101 VAL A N 1
ATOM 790 C CA . VAL A 1 101 ? -2.078 -1.022 -16.822 1.00 86.06 101 VAL A CA 1
ATOM 791 C C . VAL A 1 101 ? -2.425 -1.091 -18.311 1.00 86.06 101 VAL A C 1
ATOM 793 O O . VAL A 1 101 ? -2.997 -2.086 -18.748 1.00 86.06 101 VAL A O 1
ATOM 796 N N . VAL A 1 102 ? -2.023 -0.094 -19.110 1.00 88.44 102 VAL A N 1
ATOM 797 C CA . VAL A 1 102 ? -2.335 -0.064 -20.553 1.00 88.44 102 VAL A CA 1
ATOM 798 C C . VAL A 1 102 ? -1.646 -1.159 -21.374 1.00 88.44 102 VAL A C 1
ATOM 800 O O . VAL A 1 102 ? -1.999 -1.363 -22.532 1.00 88.44 102 VAL A O 1
ATOM 803 N N . GLN A 1 103 ? -0.654 -1.855 -20.814 1.00 86.75 103 GLN A N 1
ATOM 804 C CA . GLN A 1 103 ? 0.102 -2.883 -21.533 1.00 86.75 103 GLN A CA 1
ATOM 805 C C . GLN A 1 103 ? -0.615 -4.243 -21.541 1.00 86.75 103 GLN A C 1
ATOM 807 O O . GLN A 1 103 ? -0.213 -5.123 -22.298 1.00 86.75 103 GLN A O 1
ATOM 812 N N . ALA A 1 104 ? -1.654 -4.438 -20.717 1.00 87.56 104 ALA A N 1
ATOM 813 C CA . ALA A 1 104 ? -2.348 -5.717 -20.560 1.00 87.56 104 ALA A CA 1
ATOM 814 C C . ALA A 1 104 ? -3.868 -5.589 -20.702 1.00 87.56 104 ALA A C 1
ATOM 816 O O . ALA A 1 104 ? -4.456 -4.534 -20.489 1.00 87.56 104 ALA A O 1
ATOM 817 N N . LYS A 1 105 ? -4.532 -6.714 -20.990 1.00 85.19 105 LYS A N 1
ATOM 818 C CA . LYS A 1 105 ? -6.005 -6.790 -21.015 1.00 85.19 105 LYS A CA 1
ATOM 819 C C . LYS A 1 105 ? -6.621 -6.802 -19.617 1.00 85.19 105 LYS A C 1
ATOM 821 O O . LYS A 1 105 ? -7.793 -6.475 -19.457 1.00 85.19 105 LYS A O 1
ATOM 826 N N . ARG A 1 106 ? -5.865 -7.269 -18.621 1.00 83.44 106 ARG A N 1
ATOM 827 C CA . ARG A 1 106 ? -6.307 -7.422 -17.232 1.00 83.44 106 ARG A CA 1
ATOM 828 C C . ARG A 1 106 ? -5.239 -6.891 -16.289 1.00 83.44 106 ARG A C 1
ATOM 830 O O . ARG A 1 106 ? -4.049 -7.098 -16.521 1.00 83.44 106 ARG A O 1
ATOM 837 N N . CYS A 1 107 ? -5.670 -6.266 -15.200 1.00 85.44 107 CYS A N 1
ATOM 838 C CA . CYS A 1 107 ? -4.787 -5.808 -14.138 1.00 85.44 107 CYS A CA 1
ATOM 839 C C . CYS A 1 107 ? -5.271 -6.327 -12.779 1.00 85.44 107 CYS A C 1
ATOM 841 O O . CYS A 1 107 ? -6.468 -6.300 -12.499 1.00 85.44 107 CYS A O 1
ATOM 843 N N . ILE A 1 108 ? -4.340 -6.808 -11.955 1.00 78.38 108 ILE A N 1
ATOM 844 C CA . ILE A 1 108 ? -4.556 -7.164 -10.553 1.00 78.38 108 ILE A CA 1
ATOM 845 C C . ILE A 1 108 ? -3.741 -6.189 -9.707 1.00 78.38 108 ILE A C 1
ATOM 847 O O . ILE A 1 108 ? -2.522 -6.103 -9.857 1.00 78.38 108 ILE A O 1
ATOM 851 N N . LEU A 1 109 ? -4.413 -5.473 -8.811 1.00 76.31 109 LEU A N 1
ATOM 852 C CA . LEU A 1 109 ? -3.777 -4.593 -7.837 1.00 76.31 109 LEU A CA 1
ATOM 853 C C . LEU A 1 109 ? -3.675 -5.348 -6.510 1.00 76.31 109 LEU A C 1
ATOM 855 O O . LEU A 1 109 ? -4.691 -5.758 -5.951 1.00 76.31 109 LEU A O 1
ATOM 859 N N . ALA A 1 110 ? -2.456 -5.564 -6.029 1.00 73.25 110 ALA A N 1
ATOM 860 C CA . ALA A 1 110 ? -2.174 -6.230 -4.763 1.00 73.25 110 ALA A CA 1
ATOM 861 C C . ALA A 1 110 ? -1.532 -5.246 -3.774 1.00 73.25 110 ALA A C 1
ATOM 863 O O . ALA A 1 110 ? -1.021 -4.195 -4.167 1.00 73.25 110 ALA A O 1
ATOM 864 N N . GLY A 1 111 ? -1.592 -5.571 -2.482 1.00 75.44 111 GLY A N 1
ATOM 865 C CA . GLY A 1 111 ? -0.897 -4.813 -1.444 1.00 75.44 111 GLY A CA 1
ATOM 866 C C . GLY A 1 111 ? -1.592 -4.827 -0.087 1.00 75.44 111 GLY A C 1
ATOM 867 O O . GLY A 1 111 ? -2.532 -5.586 0.170 1.00 75.44 111 GLY A O 1
ATOM 868 N N . GLU A 1 112 ? -1.127 -3.928 0.779 1.00 80.31 112 GLU A N 1
ATOM 869 C CA . GLU A 1 112 ? -1.508 -3.822 2.192 1.00 80.31 112 GLU A CA 1
ATOM 870 C C . GLU A 1 112 ? -3.027 -3.674 2.446 1.00 80.31 112 GLU A C 1
ATOM 872 O O . GLU A 1 112 ? -3.522 -4.071 3.502 1.00 80.31 112 GLU A O 1
ATOM 877 N N . ALA A 1 113 ? -3.792 -3.147 1.480 1.00 84.94 113 ALA A N 1
ATOM 878 C CA . ALA A 1 113 ? -5.236 -2.925 1.611 1.00 84.94 113 ALA A CA 1
ATOM 879 C C . ALA A 1 113 ? -6.011 -4.202 1.986 1.00 84.94 113 ALA A C 1
ATOM 881 O O . ALA A 1 113 ? -6.890 -4.157 2.846 1.00 84.94 113 ALA A O 1
ATOM 882 N N . ALA A 1 114 ? -5.645 -5.354 1.415 1.00 84.31 114 ALA A N 1
ATOM 883 C CA . ALA A 1 114 ? -6.309 -6.626 1.703 1.00 84.31 114 ALA A CA 1
ATOM 884 C C . ALA A 1 114 ? -6.139 -7.065 3.170 1.00 84.31 114 ALA A C 1
ATOM 886 O O . ALA A 1 114 ? -7.063 -7.626 3.760 1.00 84.31 114 ALA A O 1
ATOM 887 N N . LEU A 1 115 ? -4.979 -6.787 3.777 1.00 85.94 115 LEU A N 1
ATOM 888 C CA . LEU A 1 115 ? -4.735 -7.065 5.196 1.00 85.94 115 LEU A CA 1
ATOM 889 C C . LEU A 1 115 ? -5.554 -6.137 6.094 1.00 85.94 115 LEU A C 1
ATOM 891 O O . LEU A 1 115 ? -6.109 -6.597 7.091 1.00 85.94 115 LEU A O 1
ATOM 895 N N . VAL A 1 116 ? -5.662 -4.856 5.726 1.00 90.75 116 VAL A N 1
ATOM 896 C CA . VAL A 1 116 ? -6.504 -3.893 6.447 1.00 90.75 116 VAL A CA 1
ATOM 897 C C . VAL A 1 116 ? -7.959 -4.356 6.444 1.00 90.75 116 VAL A C 1
ATOM 899 O O . VAL A 1 116 ? -8.560 -4.461 7.510 1.00 90.75 116 VAL A O 1
ATOM 902 N N . ILE A 1 117 ? -8.502 -4.682 5.269 1.00 89.62 117 ILE A N 1
ATOM 903 C CA . ILE A 1 117 ? -9.893 -5.128 5.109 1.00 89.62 117 ILE A CA 1
ATOM 904 C C . ILE A 1 117 ? -10.140 -6.394 5.926 1.00 89.62 117 ILE A C 1
ATOM 906 O O . ILE A 1 117 ? -11.047 -6.416 6.753 1.00 89.62 117 ILE A O 1
ATOM 910 N N . ARG A 1 118 ? -9.261 -7.396 5.798 1.00 88.25 118 ARG A N 1
ATOM 911 C CA . ARG A 1 118 ? -9.343 -8.634 6.583 1.00 88.25 118 ARG A CA 1
ATOM 912 C C . ARG A 1 118 ? -9.379 -8.359 8.085 1.00 88.25 118 ARG A C 1
ATOM 914 O O . ARG A 1 118 ? -10.162 -8.979 8.797 1.00 88.25 118 ARG A O 1
ATOM 921 N N . TYR A 1 119 ? -8.533 -7.458 8.585 1.00 90.62 119 TYR A N 1
ATOM 922 C CA . TYR A 1 119 ? -8.519 -7.139 10.011 1.00 90.62 119 TYR A CA 1
ATOM 923 C C . TYR A 1 119 ? -9.806 -6.434 10.455 1.00 90.62 119 TYR A C 1
ATOM 925 O O . TYR A 1 119 ? -10.338 -6.736 11.521 1.00 90.62 119 TYR A O 1
ATOM 933 N N . VAL A 1 120 ? -10.341 -5.529 9.631 1.00 92.62 120 VAL A N 1
ATOM 934 C CA . VAL A 1 120 ? -11.631 -4.886 9.913 1.00 92.62 120 VAL A CA 1
ATOM 935 C C . VAL A 1 120 ? -12.770 -5.910 9.924 1.00 92.62 120 VAL A C 1
ATOM 937 O O . VAL A 1 120 ? -13.609 -5.856 10.822 1.00 92.62 120 VAL A O 1
ATOM 940 N N . ASP A 1 121 ? -12.773 -6.882 9.011 1.00 90.31 121 ASP A N 1
ATOM 941 C CA . ASP A 1 121 ? -13.774 -7.955 8.994 1.00 90.31 121 ASP A CA 1
ATOM 942 C C . ASP A 1 121 ? -13.728 -8.802 10.273 1.00 90.31 121 ASP A C 1
ATOM 944 O O . ASP A 1 121 ? -14.778 -9.115 10.835 1.00 90.31 121 ASP A O 1
ATOM 948 N N . VAL A 1 122 ? -12.530 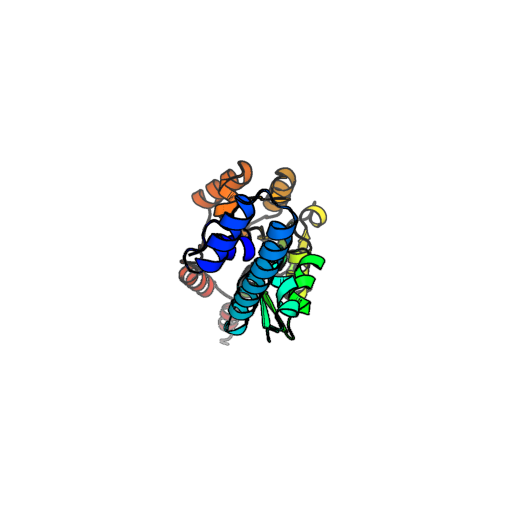-9.092 10.794 1.00 90.12 122 VAL A N 1
ATOM 949 C CA . VAL A 1 122 ? -12.355 -9.764 12.095 1.00 90.12 122 VAL A CA 1
ATOM 950 C C . VAL A 1 122 ? -12.947 -8.935 13.237 1.00 90.12 122 VAL A C 1
ATOM 952 O O . VAL A 1 122 ? -13.652 -9.466 14.093 1.00 90.12 122 VAL A O 1
ATOM 955 N N . LEU A 1 123 ? -12.703 -7.623 13.267 1.00 91.56 123 LEU A N 1
ATOM 956 C CA . LEU A 1 123 ? -13.280 -6.750 14.295 1.00 91.56 123 LEU A CA 1
ATOM 957 C C . LEU A 1 123 ? -14.815 -6.736 14.229 1.00 91.56 123 LEU A C 1
ATOM 959 O O . LEU A 1 123 ? -15.492 -6.798 15.259 1.00 91.56 123 LEU A O 1
ATOM 963 N N . LYS A 1 124 ? -15.377 -6.699 13.018 1.00 90.50 124 LYS A N 1
ATOM 964 C CA . LYS A 1 124 ? -16.828 -6.764 12.823 1.00 90.50 124 LYS A CA 1
ATOM 965 C C . LYS A 1 124 ? -17.381 -8.131 13.234 1.00 90.50 124 LYS A C 1
ATOM 967 O O . LYS A 1 124 ? -18.419 -8.180 13.891 1.00 90.50 124 LYS A O 1
ATOM 972 N N . SER A 1 125 ? -16.687 -9.234 12.939 1.00 88.12 125 SER A N 1
ATOM 973 C CA . SER A 1 125 ? -17.149 -10.589 13.277 1.00 88.12 125 SER A CA 1
ATOM 974 C C . SER A 1 125 ? -17.201 -10.859 14.781 1.00 88.12 125 SER A C 1
ATOM 976 O O . SER A 1 125 ? -18.031 -11.655 15.221 1.00 88.12 125 SER A O 1
ATOM 978 N N . ILE A 1 126 ? -16.374 -10.181 15.584 1.00 89.69 126 ILE A N 1
ATOM 979 C CA . ILE A 1 126 ? -16.406 -10.265 17.057 1.00 89.69 126 ILE A CA 1
ATOM 980 C C . ILE A 1 126 ? -17.426 -9.315 17.708 1.00 89.69 126 ILE A C 1
ATOM 982 O O . ILE A 1 126 ? -17.594 -9.331 18.929 1.00 89.69 126 ILE A O 1
ATOM 986 N N . GLY A 1 127 ? -18.141 -8.506 16.917 1.00 89.38 127 GLY A N 1
ATOM 987 C CA . GLY A 1 127 ? -19.211 -7.635 17.414 1.00 89.38 127 GLY A CA 1
ATOM 988 C C . GLY A 1 127 ? -18.879 -6.155 17.505 1.00 89.38 127 GLY A C 1
ATOM 989 O O . GLY A 1 127 ? -19.703 -5.414 18.038 1.00 89.38 127 GLY A O 1
ATOM 990 N N . LEU A 1 128 ? -17.723 -5.702 17.010 1.00 91.12 128 LEU A N 1
ATOM 991 C CA . LEU A 1 128 ? -17.414 -4.275 17.009 1.00 91.12 128 LEU A CA 1
ATOM 992 C C . LEU A 1 128 ? -18.190 -3.571 15.878 1.00 91.12 128 LEU A C 1
ATOM 994 O O . LEU A 1 128 ? -18.016 -3.928 14.710 1.00 91.12 128 LEU A O 1
ATOM 998 N N . PRO A 1 129 ? -19.036 -2.567 16.177 1.00 91.44 129 PRO A N 1
ATOM 999 C CA . PRO A 1 129 ? -19.732 -1.807 15.142 1.00 91.44 129 PRO A CA 1
ATOM 1000 C C . PRO A 1 129 ? -18.732 -1.057 14.256 1.00 91.44 129 PRO A C 1
ATOM 1002 O O . PRO A 1 129 ? -17.796 -0.455 14.779 1.00 91.44 129 PRO A O 1
ATOM 1005 N N . GLY A 1 130 ? -18.950 -0.998 12.936 1.00 91.38 130 GLY A N 1
ATOM 1006 C CA . GLY A 1 130 ? -18.006 -0.328 12.032 1.00 91.38 130 GLY A CA 1
ATOM 1007 C C . GLY A 1 130 ? -17.785 1.151 12.359 1.00 91.38 130 GLY A C 1
ATOM 1008 O O . GLY A 1 130 ? -16.670 1.645 12.214 1.00 91.38 130 GLY A O 1
ATOM 1009 N N . LYS A 1 131 ? -18.796 1.828 12.927 1.00 92.62 131 LYS A N 1
ATOM 1010 C CA . LYS A 1 131 ? -18.692 3.227 13.382 1.00 92.62 131 LYS A CA 1
ATOM 1011 C C . LYS A 1 131 ? -17.654 3.447 14.486 1.00 92.62 131 LYS A C 1
ATOM 1013 O O . LYS A 1 131 ? -17.252 4.585 14.692 1.00 92.62 131 LYS A O 1
ATOM 1018 N N . GLU A 1 132 ? -17.256 2.391 15.197 1.00 94.62 132 GLU A N 1
ATOM 1019 C CA . GLU A 1 132 ? -16.227 2.411 16.246 1.00 94.62 132 GLU A CA 1
ATOM 1020 C C . GLU A 1 132 ? -14.832 2.071 15.701 1.00 94.62 132 GLU A C 1
ATOM 1022 O O . GLU A 1 132 ? -13.864 2.001 16.460 1.00 94.62 132 GLU A O 1
ATOM 1027 N N . ILE A 1 133 ? -14.719 1.877 14.385 1.00 95.06 133 ILE A N 1
ATOM 1028 C CA . ILE A 1 133 ? -13.485 1.552 13.679 1.00 95.06 133 ILE A CA 1
ATOM 1029 C C . ILE A 1 133 ? -13.115 2.732 12.779 1.00 95.06 133 ILE A C 1
ATOM 1031 O O . ILE A 1 133 ? -13.939 3.255 12.021 1.00 95.06 133 ILE A O 1
ATOM 1035 N N . ALA A 1 134 ? -11.852 3.146 12.839 1.00 94.75 134 ALA A N 1
ATOM 1036 C CA . ALA A 1 134 ? -11.257 3.989 11.810 1.00 94.75 134 ALA A CA 1
ATOM 1037 C C . ALA A 1 134 ? -10.087 3.289 11.134 1.00 94.75 134 ALA A C 1
ATOM 1039 O O . ALA A 1 134 ? -9.233 2.700 11.789 1.00 94.75 134 ALA A O 1
ATOM 1040 N N . VAL A 1 135 ? -10.019 3.430 9.818 1.00 94.69 135 VAL A N 1
ATOM 1041 C CA . VAL A 1 135 ? -8.841 3.126 9.020 1.00 94.69 135 VAL A CA 1
ATOM 1042 C C . VAL A 1 135 ? -8.197 4.445 8.617 1.00 94.69 135 VAL A C 1
ATOM 1044 O O . VAL A 1 135 ? -8.848 5.309 8.029 1.00 94.69 135 VAL A O 1
ATOM 1047 N N . ILE A 1 136 ? -6.914 4.603 8.925 1.00 93.50 136 ILE A N 1
ATOM 1048 C CA . ILE A 1 136 ? -6.144 5.802 8.602 1.00 93.50 136 ILE A CA 1
ATOM 1049 C C . ILE A 1 136 ? -4.962 5.412 7.722 1.00 93.50 136 ILE A C 1
ATOM 1051 O O . ILE A 1 136 ? -4.204 4.502 8.052 1.00 93.50 136 ILE A O 1
ATOM 1055 N N . SER A 1 137 ? -4.764 6.129 6.618 1.00 91.19 137 SER A N 1
ATOM 1056 C CA . SER A 1 137 ? -3.574 5.973 5.778 1.00 91.19 137 SER A CA 1
ATOM 1057 C C . SER A 1 137 ? -3.038 7.331 5.316 1.00 91.19 137 SER A C 1
ATOM 1059 O O . SER A 1 137 ? -3.821 8.240 5.045 1.00 91.19 137 SER A O 1
ATOM 1061 N N . PRO A 1 138 ? -1.712 7.522 5.207 1.00 86.56 138 PRO A N 1
ATOM 1062 C CA . PRO A 1 138 ? -1.146 8.760 4.683 1.00 86.56 138 PRO A CA 1
ATOM 1063 C C . PRO A 1 138 ? -1.332 8.934 3.166 1.00 86.56 138 PRO A C 1
ATOM 1065 O O . PRO A 1 138 ? -1.124 10.038 2.667 1.00 86.56 138 PRO A O 1
ATOM 1068 N N . TYR A 1 139 ? -1.713 7.883 2.428 1.00 84.88 139 TYR A N 1
ATOM 1069 C CA . TYR A 1 139 ? -1.838 7.917 0.967 1.00 84.88 139 TYR A CA 1
ATOM 1070 C C . TYR A 1 139 ? -3.300 7.851 0.530 1.00 84.88 139 TYR A C 1
ATOM 1072 O O . TYR A 1 139 ? -4.022 6.918 0.877 1.00 84.88 139 TYR A O 1
ATOM 1080 N N . TYR A 1 140 ? -3.725 8.817 -0.288 1.00 84.56 140 TYR A N 1
ATOM 1081 C CA . TYR A 1 140 ? -5.097 8.873 -0.802 1.00 84.56 140 TYR A CA 1
AT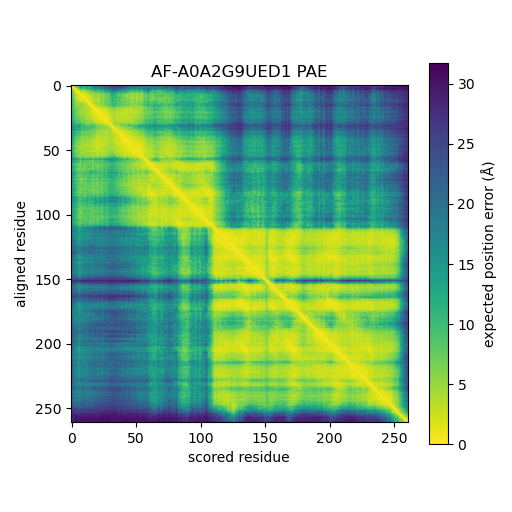OM 1082 C C . TYR A 1 140 ? -5.468 7.631 -1.623 1.00 84.56 140 TYR A C 1
ATOM 1084 O O . TYR A 1 140 ? -6.563 7.107 -1.458 1.00 84.56 140 TYR A O 1
ATOM 1092 N N . ALA A 1 141 ? -4.545 7.111 -2.440 1.00 82.19 141 ALA A N 1
ATOM 1093 C CA . ALA A 1 141 ? -4.777 5.901 -3.232 1.00 82.19 141 ALA A CA 1
ATOM 1094 C C . ALA A 1 141 ? -5.097 4.676 -2.354 1.00 82.19 141 ALA A C 1
ATOM 1096 O O . ALA A 1 141 ? -5.992 3.907 -2.685 1.00 82.19 141 ALA A O 1
ATOM 1097 N N . GLN A 1 142 ? -4.440 4.537 -1.195 1.00 86.69 142 GLN A N 1
ATOM 1098 C CA . GLN A 1 142 ? -4.758 3.486 -0.222 1.00 86.69 142 GLN A CA 1
ATOM 1099 C C . GLN A 1 142 ? -6.138 3.701 0.404 1.00 86.69 142 GLN A C 1
ATOM 1101 O O . GLN A 1 142 ? -6.907 2.754 0.546 1.00 86.69 142 GLN A O 1
ATOM 1106 N N . VAL A 1 143 ? -6.471 4.943 0.769 1.00 89.69 143 VAL A N 1
ATOM 1107 C CA . VAL A 1 143 ? -7.802 5.284 1.297 1.00 89.69 143 VAL A CA 1
ATOM 1108 C C . VAL A 1 143 ? -8.890 4.934 0.281 1.00 89.69 143 VAL A C 1
ATOM 1110 O O . VAL A 1 143 ? -9.876 4.312 0.662 1.00 89.69 143 VAL A O 1
ATOM 1113 N N . ALA A 1 144 ? -8.703 5.287 -0.993 1.00 86.19 144 ALA A N 1
ATOM 1114 C CA . ALA A 1 144 ? -9.631 4.962 -2.073 1.00 86.19 144 ALA A CA 1
ATOM 1115 C C . ALA A 1 144 ? -9.764 3.442 -2.264 1.00 86.19 144 ALA A C 1
ATOM 1117 O O . ALA A 1 144 ? -10.866 2.916 -2.155 1.00 86.19 144 ALA A O 1
ATOM 1118 N N . ALA A 1 145 ? -8.646 2.720 -2.404 1.00 84.31 145 ALA A N 1
ATOM 1119 C CA . ALA A 1 145 ? -8.649 1.268 -2.592 1.00 84.31 145 ALA A CA 1
ATOM 1120 C C . ALA A 1 145 ? -9.358 0.514 -1.451 1.00 84.31 145 ALA A C 1
ATOM 1122 O O . ALA A 1 145 ? -10.107 -0.436 -1.690 1.00 84.31 145 ALA A O 1
ATOM 1123 N N . ILE A 1 146 ? -9.146 0.944 -0.202 1.00 88.50 146 ILE A N 1
ATOM 1124 C CA . ILE A 1 146 ? -9.821 0.347 0.954 1.00 88.50 146 ILE A CA 1
ATOM 1125 C C . ILE A 1 146 ? -11.312 0.693 0.942 1.00 88.50 146 ILE A C 1
ATOM 1127 O O . ILE A 1 146 ? -12.117 -0.204 1.167 1.00 88.50 146 ILE A O 1
ATOM 1131 N N . ARG A 1 147 ? -11.690 1.950 0.667 1.00 87.75 147 ARG A N 1
ATOM 1132 C CA . ARG A 1 147 ? -13.102 2.375 0.597 1.00 87.75 147 ARG A CA 1
ATOM 1133 C C . ARG A 1 147 ? -13.892 1.611 -0.458 1.00 87.75 147 ARG A C 1
ATOM 1135 O O . ARG A 1 147 ? -15.011 1.208 -0.173 1.00 87.75 147 ARG A O 1
ATOM 1142 N N . ASP A 1 148 ? -13.305 1.398 -1.631 1.00 82.38 148 ASP A N 1
ATOM 1143 C CA . ASP A 1 148 ? -13.978 0.725 -2.746 1.00 82.38 148 ASP A CA 1
ATOM 1144 C C . ASP A 1 148 ? -14.214 -0.764 -2.464 1.00 82.38 148 ASP A C 1
ATOM 1146 O O . ASP A 1 148 ? -15.165 -1.357 -2.969 1.00 82.38 148 ASP A O 1
ATOM 1150 N N . THR A 1 149 ? -13.354 -1.376 -1.646 1.00 80.25 149 THR A N 1
ATOM 1151 C CA . THR A 1 149 ? -13.428 -2.811 -1.348 1.00 80.25 149 THR A CA 1
ATOM 1152 C C . THR A 1 149 ? -14.208 -3.101 -0.068 1.00 80.25 149 THR A C 1
ATOM 1154 O O . THR A 1 149 ? -14.897 -4.117 0.029 1.00 80.25 149 THR A O 1
ATOM 1157 N N . ILE A 1 150 ? -14.100 -2.233 0.941 1.00 82.25 150 ILE A N 1
ATOM 1158 C CA . ILE A 1 150 ? -14.795 -2.422 2.206 1.00 82.25 150 ILE A CA 1
ATOM 1159 C C . ILE A 1 150 ? -16.273 -2.075 2.003 1.00 82.25 150 ILE A C 1
ATOM 1161 O O . ILE A 1 150 ? -16.657 -0.916 1.869 1.00 82.25 150 ILE A O 1
ATOM 1165 N N . ASN A 1 151 ? -17.131 -3.095 1.952 1.00 65.31 151 ASN A N 1
ATOM 1166 C CA . ASN A 1 151 ? -18.573 -2.924 1.758 1.00 65.31 151 ASN A CA 1
ATOM 1167 C C . ASN A 1 151 ? -19.239 -2.439 3.060 1.00 65.31 151 ASN A C 1
ATOM 1169 O O . ASN A 1 151 ? -19.992 -3.156 3.721 1.00 65.31 151 ASN A O 1
ATOM 1173 N N . ALA A 1 152 ? -18.848 -1.252 3.510 1.00 56.88 152 ALA A N 1
ATOM 1174 C CA . ALA A 1 152 ? -19.068 -0.785 4.863 1.00 56.88 152 ALA A CA 1
ATOM 1175 C C . ALA A 1 152 ? -19.205 0.738 4.858 1.00 56.88 152 ALA A C 1
ATOM 1177 O O . ALA A 1 152 ? -18.289 1.466 5.234 1.00 56.88 152 ALA A O 1
ATOM 1178 N N . LEU A 1 153 ? -20.401 1.209 4.493 1.00 63.50 153 LEU A N 1
ATOM 1179 C CA . LEU A 1 153 ? -20.856 2.585 4.743 1.00 63.50 153 LEU A CA 1
ATOM 1180 C C . LEU A 1 153 ? -20.669 3.016 6.217 1.00 63.50 153 LEU A C 1
ATOM 1182 O O . LEU A 1 153 ? -20.773 4.199 6.527 1.00 63.50 153 LEU A O 1
ATOM 1186 N N . ASP A 1 154 ? -20.414 2.070 7.129 1.00 83.44 154 ASP A N 1
ATOM 1187 C CA . ASP A 1 154 ? -20.259 2.286 8.560 1.00 83.44 154 ASP A CA 1
ATOM 1188 C C . ASP A 1 154 ? -18.810 2.483 9.042 1.00 83.44 154 ASP A C 1
ATOM 1190 O O . ASP A 1 154 ? -18.640 2.976 10.154 1.00 83.44 154 ASP A O 1
ATOM 1194 N N . VAL A 1 155 ? -17.773 2.146 8.262 1.00 90.56 155 VAL A N 1
ATOM 1195 C CA . VAL A 1 155 ? -16.365 2.277 8.698 1.00 90.56 155 VAL A CA 1
ATOM 1196 C C . VAL A 1 155 ? -15.748 3.577 8.190 1.00 90.56 155 VAL A C 1
ATOM 1198 O O . VAL A 1 155 ? -15.778 3.895 7.003 1.00 90.56 155 VAL A O 1
ATOM 1201 N N . SER A 1 156 ? -15.108 4.328 9.088 1.00 91.25 156 SER A N 1
ATOM 1202 C CA . SER A 1 156 ? -14.418 5.562 8.713 1.00 91.25 156 SER A CA 1
ATOM 1203 C C . SER A 1 156 ? -13.043 5.265 8.115 1.00 91.25 156 SER A C 1
ATOM 1205 O O . SER A 1 156 ? -12.090 5.040 8.855 1.00 91.25 156 SER A O 1
ATOM 1207 N N . VAL A 1 157 ? -12.899 5.346 6.795 1.00 93.25 157 VAL A N 1
ATOM 1208 C CA . VAL A 1 157 ? -11.598 5.244 6.113 1.00 93.25 157 VAL A CA 1
ATOM 1209 C C . VAL A 1 157 ? -11.161 6.639 5.680 1.00 93.25 157 VAL A C 1
ATOM 1211 O O . VAL A 1 157 ? -11.850 7.244 4.867 1.00 93.25 157 VAL A O 1
ATOM 1214 N N . ASN A 1 158 ? -10.066 7.189 6.204 1.00 92.00 158 ASN A N 1
ATOM 1215 C CA . ASN A 1 158 ? -9.663 8.579 5.951 1.00 92.00 158 ASN A CA 1
ATOM 1216 C C . ASN A 1 158 ? -8.140 8.761 5.884 1.00 92.00 158 ASN A C 1
ATOM 1218 O O . ASN A 1 158 ? -7.366 7.906 6.315 1.00 92.00 158 ASN A O 1
ATOM 1222 N N . THR A 1 159 ? -7.696 9.903 5.352 1.00 89.94 159 THR A N 1
ATOM 1223 C CA . THR A 1 159 ? -6.308 10.344 5.537 1.00 89.94 159 THR A CA 1
ATOM 1224 C C . THR A 1 159 ? -6.108 10.900 6.946 1.00 89.94 159 THR A C 1
ATOM 1226 O O . THR A 1 159 ? -7.076 11.235 7.630 1.00 89.94 159 THR A O 1
ATOM 1229 N N . VAL A 1 160 ? -4.851 11.024 7.389 1.00 83.62 160 VAL A N 1
ATOM 1230 C CA . VAL A 1 160 ? -4.536 11.587 8.717 1.00 83.62 160 VAL A CA 1
ATOM 1231 C C . VAL A 1 160 ? -5.139 12.983 8.893 1.00 83.62 160 VAL A C 1
ATOM 1233 O O . VAL A 1 160 ? -5.745 13.260 9.924 1.00 83.62 160 VAL A O 1
ATOM 1236 N N . ASP A 1 161 ? -4.990 13.847 7.885 1.00 82.06 161 ASP A N 1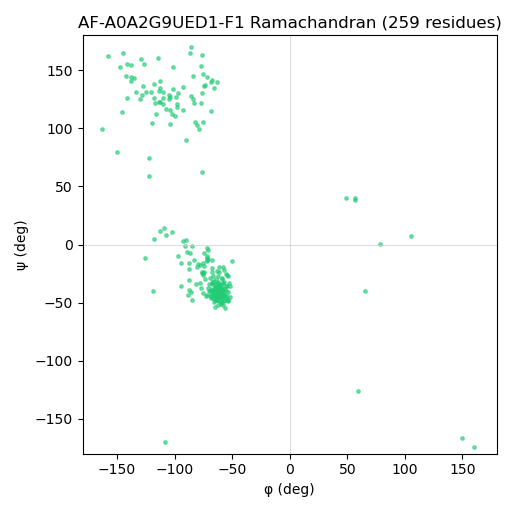
ATOM 1237 C CA . ASP A 1 161 ? -5.453 15.235 7.958 1.00 82.06 161 ASP A CA 1
ATOM 1238 C C . ASP A 1 161 ? -6.992 15.312 7.996 1.00 82.06 161 ASP A C 1
ATOM 1240 O O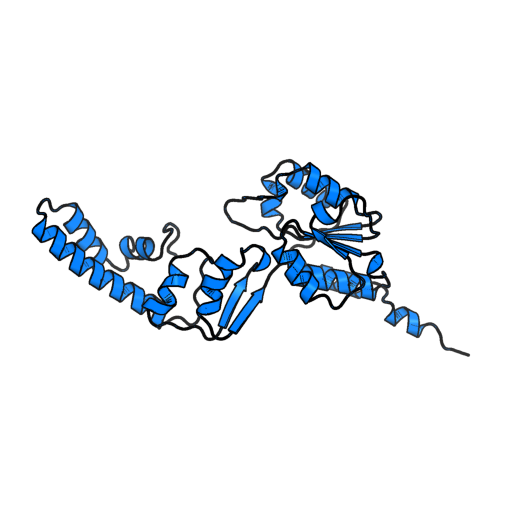 . ASP A 1 161 ? -7.558 16.069 8.780 1.00 82.06 161 ASP A O 1
ATOM 1244 N N . SER A 1 162 ? -7.688 14.475 7.216 1.00 82.25 162 SER A N 1
ATOM 1245 C CA . SER A 1 162 ? -9.159 14.434 7.186 1.00 82.25 162 SER A CA 1
ATOM 1246 C C . SER A 1 162 ? -9.794 13.823 8.440 1.00 82.25 162 SER A C 1
ATOM 1248 O O . SER A 1 162 ? -11.009 13.899 8.602 1.00 82.25 162 SER A O 1
ATOM 1250 N N . PHE A 1 163 ? -8.999 13.211 9.320 1.00 82.94 163 PHE A N 1
ATOM 1251 C CA . PHE A 1 163 ? -9.473 12.532 10.527 1.00 82.94 163 PHE A CA 1
ATOM 1252 C C . PHE A 1 163 ? -9.119 13.283 11.827 1.00 82.94 163 PHE A C 1
ATOM 1254 O O . PHE A 1 163 ? -9.204 12.746 12.934 1.00 82.94 163 PHE A O 1
ATOM 1261 N N . GLN A 1 164 ? -8.710 14.547 11.712 1.00 78.38 164 GLN A N 1
ATOM 1262 C CA . GLN A 1 164 ? -8.339 15.370 12.857 1.00 78.38 164 GLN A CA 1
ATOM 1263 C C . GLN A 1 164 ? -9.546 15.649 13.773 1.00 78.38 164 GLN A C 1
ATOM 1265 O O . GLN A 1 164 ? -10.631 15.997 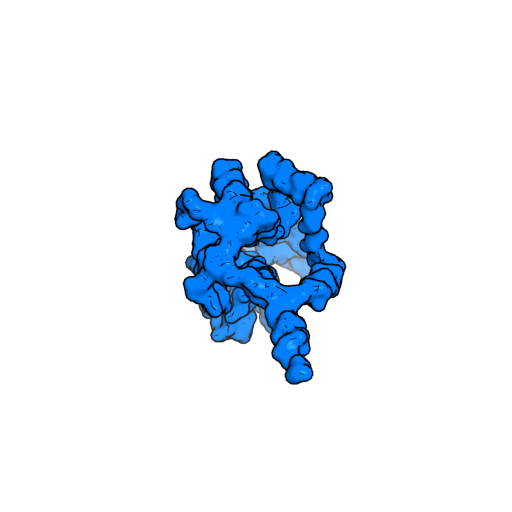13.315 1.00 78.38 164 GLN A O 1
ATOM 1270 N N . GLY A 1 165 ? -9.350 15.505 15.089 1.00 81.38 165 GLY A N 1
ATOM 1271 C CA . GLY A 1 165 ? -10.383 15.779 16.100 1.00 81.38 165 GLY A CA 1
ATOM 1272 C C . GLY A 1 165 ? -11.442 14.683 16.272 1.00 81.38 165 GLY A C 1
ATOM 1273 O O . GLY A 1 165 ? -12.322 14.826 17.113 1.00 81.38 165 GLY A O 1
ATOM 1274 N N . GLN A 1 166 ? -11.352 13.582 15.524 1.00 88.38 166 GLN A N 1
ATOM 1275 C CA . GLN A 1 166 ? -12.225 12.414 15.681 1.00 88.38 166 GLN A CA 1
ATOM 1276 C C . GLN A 1 166 ? -11.500 11.308 16.443 1.00 88.38 166 GLN A C 1
ATOM 1278 O O . GLN A 1 166 ? -10.283 11.232 16.377 1.00 88.38 166 GLN A O 1
ATOM 1283 N N . GLU A 1 167 ? -12.216 10.438 17.150 1.00 93.44 167 GLU A N 1
ATOM 1284 C CA . GLU A 1 167 ? -11.636 9.280 17.843 1.00 93.44 167 GLU A CA 1
ATOM 1285 C C . GLU A 1 167 ? -12.520 8.046 17.664 1.00 93.44 167 GLU A C 1
ATOM 1287 O O . GLU A 1 167 ? -13.733 8.156 17.433 1.00 93.44 167 GLU A O 1
ATOM 1292 N N . ARG A 1 168 ? -11.903 6.866 17.770 1.00 95.31 168 ARG A N 1
ATOM 1293 C CA . ARG A 1 168 ? -12.552 5.560 17.600 1.00 95.31 168 ARG A CA 1
ATOM 1294 C C . ARG A 1 168 ? -12.020 4.553 18.607 1.00 95.31 168 ARG A C 1
ATOM 1296 O O . ARG A 1 168 ? -10.893 4.684 19.082 1.00 95.31 168 ARG A O 1
ATOM 1303 N N . GLU A 1 169 ? -12.822 3.538 18.917 1.00 95.25 169 GLU A N 1
ATOM 1304 C CA . GLU A 1 169 ? -12.400 2.446 19.800 1.00 95.25 169 GLU A CA 1
ATOM 1305 C C . GLU A 1 169 ? -11.161 1.744 19.238 1.00 95.25 169 GLU A C 1
ATOM 1307 O O . GLU A 1 169 ? -10.186 1.529 19.965 1.00 95.25 169 GLU A O 1
ATOM 1312 N N . VAL A 1 170 ? -11.172 1.471 17.928 1.00 95.44 170 VAL A N 1
ATOM 1313 C CA . VAL A 1 170 ? -10.046 0.869 17.210 1.00 95.44 170 VAL A CA 1
ATOM 1314 C C . VAL A 1 170 ? -9.628 1.739 16.031 1.00 95.44 170 VAL A C 1
ATOM 1316 O O . VAL A 1 170 ? -10.454 2.139 15.208 1.00 95.44 170 VAL A O 1
ATOM 1319 N N . VAL A 1 171 ? -8.324 2.000 15.924 1.00 95.12 171 VAL A N 1
ATOM 1320 C CA . VAL A 1 171 ? -7.718 2.656 14.760 1.00 95.12 171 VAL A CA 1
ATOM 1321 C C . VAL A 1 171 ? -6.736 1.705 14.096 1.00 95.12 171 VAL A C 1
ATOM 1323 O O . VAL A 1 171 ? -5.764 1.275 14.715 1.00 95.12 171 VAL A O 1
ATOM 1326 N N . VAL A 1 172 ? -6.975 1.416 12.819 1.00 94.88 172 VAL A N 1
ATOM 1327 C CA . VAL A 1 172 ? -6.079 0.660 11.945 1.00 94.88 172 VAL A CA 1
ATOM 1328 C C . VAL A 1 172 ? -5.306 1.646 11.078 1.00 94.88 172 VAL A C 1
ATOM 1330 O O . VAL A 1 172 ? -5.865 2.302 10.202 1.00 94.88 172 VAL A O 1
ATOM 1333 N N . PHE A 1 173 ? -4.012 1.772 11.333 1.00 92.94 173 PHE A N 1
ATOM 1334 C CA . PHE A 1 173 ? -3.104 2.628 10.591 1.00 92.94 173 PHE A CA 1
ATOM 1335 C C . PHE A 1 173 ? -2.328 1.825 9.548 1.00 92.94 173 PHE A C 1
ATOM 1337 O O . PHE A 1 173 ? -1.583 0.907 9.890 1.00 92.94 173 PHE A O 1
ATOM 1344 N N . SER A 1 174 ? -2.480 2.206 8.283 1.00 91.00 174 SER A N 1
ATOM 1345 C CA . SER A 1 174 ? -1.805 1.586 7.145 1.00 91.00 174 SER A CA 1
ATOM 1346 C C . SER A 1 174 ? -0.640 2.459 6.684 1.00 91.00 174 SER A C 1
ATOM 1348 O O . SER A 1 174 ? -0.860 3.568 6.192 1.00 91.00 174 SER A O 1
ATOM 1350 N N . MET A 1 175 ? 0.603 1.996 6.857 1.00 86.00 175 MET A N 1
ATOM 1351 C CA . MET A 1 175 ? 1.803 2.756 6.474 1.00 86.00 175 MET A CA 1
ATOM 1352 C C . MET A 1 175 ? 2.013 2.793 4.962 1.00 86.00 175 MET A C 1
ATOM 1354 O O . MET A 1 175 ? 2.598 3.760 4.458 1.00 86.00 175 MET A O 1
ATOM 1358 N N . VAL A 1 176 ? 1.565 1.750 4.259 1.00 78.88 176 VAL A N 1
ATOM 1359 C CA . VAL A 1 176 ? 1.663 1.522 2.813 1.00 78.88 176 VAL A CA 1
ATOM 1360 C C . VAL A 1 176 ? 3.097 1.336 2.329 1.00 78.88 176 VAL A C 1
ATOM 1362 O O . VAL A 1 176 ? 3.320 0.499 1.481 1.00 78.88 176 VAL A O 1
ATOM 1365 N N . ARG A 1 177 ? 4.094 2.078 2.830 1.00 77.19 177 ARG A N 1
ATOM 1366 C CA . ARG A 1 177 ? 5.436 2.163 2.228 1.00 77.19 177 ARG A CA 1
ATOM 1367 C C . ARG A 1 177 ? 6.327 0.951 2.485 1.00 77.19 177 ARG A C 1
ATOM 1369 O O . ARG A 1 177 ? 6.616 0.616 3.636 1.00 77.19 177 ARG A O 1
ATOM 1376 N N . HIS A 1 178 ? 6.918 0.447 1.403 1.00 74.50 178 HIS A N 1
ATOM 1377 C CA . HIS A 1 178 ? 8.050 -0.476 1.413 1.00 74.50 178 HIS A CA 1
ATOM 1378 C C . HIS A 1 178 ? 8.973 -0.216 0.215 1.00 74.50 178 HIS A C 1
ATOM 1380 O O . HIS A 1 178 ? 8.576 -0.416 -0.925 1.00 74.50 178 HIS A O 1
ATOM 1386 N N . ASN A 1 179 ? 10.206 0.236 0.459 1.00 73.25 179 ASN A N 1
ATOM 1387 C CA . ASN A 1 179 ? 11.207 0.431 -0.595 1.00 73.25 179 ASN A CA 1
ATOM 1388 C C . ASN A 1 179 ? 12.644 0.169 -0.093 1.00 73.25 179 ASN A C 1
ATOM 1390 O O . ASN A 1 179 ? 12.907 0.323 1.111 1.00 73.25 179 ASN A O 1
ATOM 1394 N N . PRO A 1 180 ? 13.575 -0.237 -0.983 1.00 68.62 180 PRO A N 1
ATOM 1395 C CA . PRO A 1 180 ? 14.966 -0.531 -0.628 1.00 68.62 180 PRO A CA 1
ATOM 1396 C C . PRO A 1 180 ? 15.723 0.643 0.006 1.00 68.62 180 PRO A C 1
ATOM 1398 O O . PRO A 1 180 ? 16.453 0.432 0.978 1.00 68.62 180 PRO A O 1
ATOM 1401 N N . GLU A 1 181 ? 15.503 1.863 -0.492 1.00 73.62 181 GLU A N 1
ATOM 1402 C CA . GLU A 1 181 ? 16.174 3.120 -0.106 1.00 73.62 181 GLU A CA 1
ATOM 1403 C C . GLU A 1 181 ? 15.740 3.616 1.283 1.00 73.62 181 GLU A C 1
ATOM 1405 O O . GLU A 1 181 ? 16.334 4.514 1.899 1.00 73.62 181 GLU A O 1
ATOM 1410 N N . GLN A 1 182 ? 14.681 3.004 1.798 1.00 71.19 182 GLN A N 1
ATOM 1411 C CA . GLN A 1 182 ? 14.017 3.329 3.038 1.00 71.19 182 GLN A CA 1
ATOM 1412 C C . GLN A 1 182 ? 13.531 4.790 3.127 1.00 71.19 182 GLN A C 1
ATOM 1414 O O . GLN A 1 182 ? 13.576 5.423 4.187 1.00 71.19 182 GLN A O 1
ATOM 1419 N N . VAL A 1 183 ? 13.001 5.318 2.026 1.00 74.81 183 VAL A N 1
ATOM 1420 C CA . VAL A 1 183 ? 12.349 6.628 1.962 1.00 74.81 183 VAL A CA 1
ATOM 1421 C C . VAL A 1 183 ? 10.901 6.522 2.447 1.00 74.81 183 VAL A C 1
ATOM 1423 O O . VAL A 1 183 ? 10.003 6.039 1.749 1.00 74.81 183 VAL A O 1
ATOM 1426 N N . ILE A 1 184 ? 10.670 7.020 3.662 1.00 76.00 184 ILE A N 1
ATOM 1427 C CA . ILE A 1 184 ? 9.376 6.968 4.364 1.00 76.00 184 ILE A CA 1
ATOM 1428 C C . ILE A 1 184 ? 8.359 8.040 3.920 1.00 76.00 184 ILE A C 1
ATOM 1430 O O . ILE A 1 184 ? 7.166 7.891 4.181 1.00 76.00 184 ILE A O 1
ATOM 1434 N N . GLY A 1 185 ? 8.800 9.097 3.227 1.00 77.75 185 GLY A N 1
ATOM 1435 C CA . GLY A 1 185 ? 7.919 10.125 2.657 1.00 77.75 185 GLY A CA 1
ATOM 1436 C C . GLY A 1 185 ? 7.057 10.837 3.705 1.00 77.75 185 GLY A C 1
ATOM 1437 O O . GLY A 1 185 ? 7.571 11.337 4.702 1.00 77.75 185 GLY A O 1
ATOM 1438 N N . PHE A 1 186 ? 5.737 10.848 3.496 1.00 71.38 186 PHE A N 1
ATOM 1439 C CA . PHE A 1 186 ? 4.750 11.529 4.352 1.00 71.38 186 PHE A CA 1
ATOM 1440 C C . PHE A 1 186 ? 4.838 11.144 5.841 1.00 71.38 186 PHE A C 1
ATOM 1442 O O . PHE A 1 186 ? 4.519 11.946 6.718 1.00 71.38 186 PHE A O 1
ATOM 1449 N N . LEU A 1 187 ? 5.328 9.938 6.137 1.00 73.19 187 LEU A N 1
ATOM 1450 C CA . LEU A 1 187 ? 5.516 9.429 7.497 1.00 73.19 187 LEU A CA 1
ATOM 1451 C C . LEU A 1 187 ? 6.681 10.093 8.258 1.00 73.19 187 LEU A C 1
ATOM 1453 O O . LEU A 1 187 ? 6.893 9.783 9.425 1.00 73.19 187 LEU A O 1
ATOM 1457 N N . GLN A 1 188 ? 7.442 11.001 7.630 1.00 76.12 188 GLN A N 1
ATOM 1458 C CA . GLN A 1 188 ? 8.447 11.824 8.322 1.00 76.12 188 GLN A CA 1
ATOM 1459 C C . GLN A 1 188 ? 7.820 12.821 9.298 1.00 76.12 188 GLN A C 1
ATOM 1461 O O . GLN A 1 188 ? 8.485 13.258 10.235 1.00 76.12 188 GLN A O 1
ATOM 1466 N N . ASN A 1 189 ? 6.558 13.193 9.083 1.00 81.12 189 ASN A N 1
ATOM 1467 C CA . ASN A 1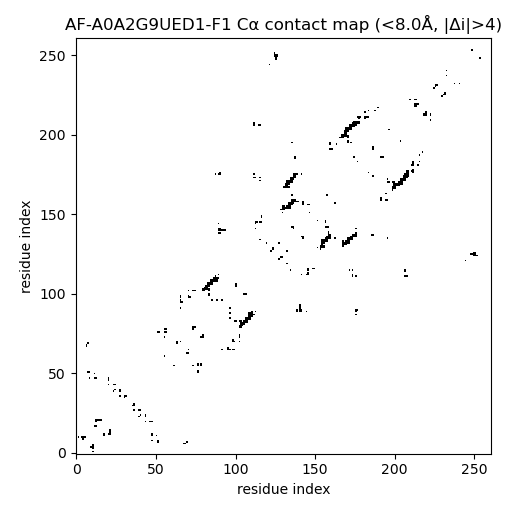 189 ? 5.876 14.164 9.920 1.00 81.12 189 ASN A CA 1
ATOM 1468 C C . ASN A 1 189 ? 5.400 13.511 11.229 1.00 81.12 189 ASN A C 1
ATOM 1470 O O . ASN A 1 189 ? 4.341 12.884 11.283 1.00 81.12 189 ASN A O 1
ATOM 1474 N N . GLU A 1 190 ? 6.176 13.707 12.295 1.00 83.38 190 GLU A N 1
ATOM 1475 C CA . GLU A 1 190 ? 5.876 13.200 13.638 1.00 83.38 190 GLU A CA 1
ATOM 1476 C C . GLU A 1 190 ? 4.508 13.662 14.155 1.00 83.38 190 GLU A C 1
ATOM 1478 O O . GLU A 1 190 ? 3.785 12.877 14.762 1.00 8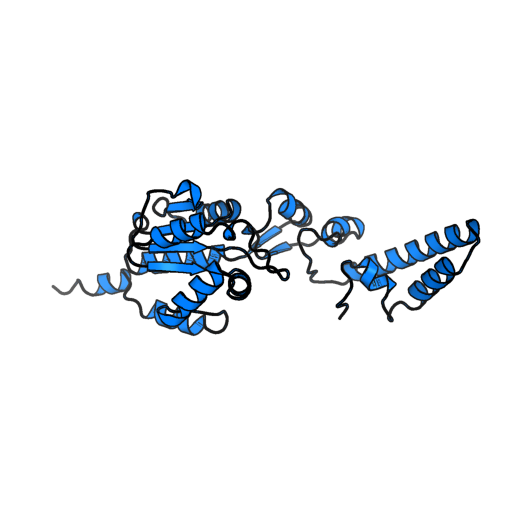3.38 190 GLU A O 1
ATOM 1483 N N . ARG A 1 191 ? 4.103 14.908 13.876 1.00 85.12 191 ARG A N 1
ATOM 1484 C CA . ARG A 1 191 ? 2.811 15.432 14.348 1.00 85.12 191 ARG A CA 1
ATOM 1485 C C . ARG A 1 191 ? 1.654 14.625 13.775 1.00 85.12 191 ARG A C 1
ATOM 1487 O O . ARG A 1 191 ? 0.729 14.284 14.501 1.00 85.12 191 ARG A O 1
ATOM 1494 N N . ARG A 1 192 ? 1.733 14.271 12.492 1.00 84.31 192 ARG A N 1
ATOM 1495 C CA . ARG A 1 192 ? 0.723 13.444 11.819 1.00 84.31 192 ARG A CA 1
ATOM 1496 C C . ARG A 1 192 ? 0.694 12.018 12.362 1.00 84.31 192 ARG A C 1
ATOM 1498 O O . ARG A 1 192 ? -0.386 11.477 12.581 1.00 84.31 192 ARG A O 1
ATOM 1505 N N . LEU A 1 193 ? 1.859 11.434 12.638 1.00 84.75 193 LEU A N 1
ATOM 1506 C CA . LEU A 1 193 ? 1.935 10.118 13.272 1.00 84.75 193 LEU A CA 1
ATOM 1507 C C . LEU A 1 193 ? 1.320 10.138 14.682 1.00 84.75 193 LEU A C 1
ATOM 1509 O O . LEU A 1 193 ? 0.502 9.281 15.002 1.00 84.75 193 LEU A O 1
ATOM 1513 N N . ASN A 1 194 ? 1.638 11.153 15.488 1.00 88.94 194 ASN A N 1
ATOM 1514 C CA . ASN A 1 194 ? 1.065 11.330 16.824 1.00 88.94 194 ASN A CA 1
ATOM 1515 C C . ASN A 1 194 ? -0.449 11.531 16.768 1.00 88.94 194 ASN A C 1
ATOM 1517 O O . ASN A 1 194 ? -1.169 10.944 17.575 1.00 88.94 194 ASN A O 1
ATOM 1521 N N . VAL A 1 195 ? -0.951 12.310 15.801 1.00 89.06 195 VAL A N 1
ATOM 1522 C CA . VAL A 1 195 ? -2.394 12.442 15.575 1.00 89.06 195 VAL A CA 1
ATOM 1523 C C . VAL A 1 195 ? -2.995 11.066 15.341 1.00 89.06 195 VAL A C 1
ATOM 1525 O O . VAL A 1 195 ? -3.873 10.702 16.110 1.00 89.06 195 VAL A O 1
ATOM 1528 N N . ALA A 1 196 ? -2.486 10.289 14.378 1.00 87.44 196 ALA A N 1
ATOM 1529 C CA . ALA A 1 196 ? -3.009 8.964 14.049 1.00 87.44 196 ALA A CA 1
ATOM 1530 C C . ALA A 1 196 ? -3.003 7.988 15.242 1.00 87.44 196 ALA A C 1
ATOM 1532 O O . ALA A 1 196 ? -3.997 7.301 15.461 1.00 87.44 196 ALA A O 1
ATOM 1533 N N . ILE A 1 197 ? -1.926 7.962 16.036 1.00 89.94 197 ILE A N 1
ATOM 1534 C CA . ILE A 1 197 ? -1.817 7.103 17.229 1.00 89.94 197 ILE A CA 1
ATOM 1535 C C . ILE A 1 197 ? -2.838 7.517 18.294 1.00 89.94 197 ILE A C 1
ATOM 1537 O O . ILE A 1 197 ? -3.567 6.679 18.817 1.00 89.94 197 ILE A O 1
ATOM 1541 N N . THR A 1 198 ? -2.931 8.817 18.585 1.00 91.50 198 THR A N 1
ATOM 1542 C CA . THR A 1 198 ? -3.815 9.350 19.640 1.00 91.50 198 THR A CA 1
ATOM 1543 C C . THR A 1 198 ? -5.301 9.279 19.297 1.00 91.50 198 THR A C 1
ATOM 1545 O O . THR A 1 198 ? -6.127 9.609 20.139 1.00 91.50 198 THR A O 1
ATOM 1548 N N . ARG A 1 199 ? -5.671 8.847 18.084 1.00 92.38 199 ARG A N 1
ATOM 1549 C CA . ARG A 1 199 ? -7.076 8.635 17.712 1.00 92.38 199 ARG A CA 1
ATOM 1550 C C . ARG A 1 199 ? -7.678 7.339 18.259 1.00 92.38 199 ARG A C 1
ATOM 1552 O O . ARG A 1 199 ? -8.902 7.199 18.239 1.00 92.38 199 ARG A O 1
ATOM 1559 N N . ALA A 1 200 ? -6.839 6.392 18.678 1.00 93.44 200 ALA A N 1
ATOM 1560 C CA . ALA A 1 200 ? -7.273 5.109 19.215 1.00 93.44 200 ALA A CA 1
ATOM 1561 C C . ALA A 1 200 ? -7.598 5.219 20.705 1.00 93.44 200 ALA A C 1
ATOM 1563 O O . ALA A 1 200 ? -6.732 5.593 21.494 1.00 93.44 200 ALA A O 1
ATOM 1564 N N . LYS A 1 201 ? -8.808 4.815 21.103 1.00 94.19 201 LYS A N 1
ATOM 1565 C CA . LYS A 1 201 ? -9.195 4.767 22.522 1.00 94.19 201 LYS A CA 1
ATOM 1566 C C . LYS A 1 201 ? -8.792 3.466 23.207 1.00 94.19 201 LYS A C 1
ATOM 1568 O O . LYS A 1 201 ? -8.357 3.491 24.353 1.00 94.19 201 LYS A O 1
ATOM 1573 N N . ARG A 1 202 ? -8.946 2.325 22.524 1.00 92.38 202 ARG A N 1
ATOM 1574 C CA . ARG A 1 202 ? -8.660 0.994 23.094 1.00 92.38 202 ARG A CA 1
ATOM 1575 C C . ARG A 1 202 ? -7.565 0.255 22.359 1.00 92.38 202 ARG A C 1
ATOM 1577 O O . ARG A 1 202 ? -6.759 -0.411 23.000 1.00 92.38 202 ARG A O 1
ATOM 1584 N N . GLN A 1 203 ? -7.538 0.346 21.033 1.00 93.62 203 GLN A N 1
ATOM 1585 C CA . GLN A 1 203 ? -6.562 -0.391 20.244 1.00 93.62 203 GLN A CA 1
ATOM 1586 C C . GLN A 1 203 ? -6.049 0.426 19.067 1.00 93.62 203 GLN A C 1
ATOM 1588 O O . GLN A 1 203 ? -6.811 0.890 18.218 1.00 93.62 203 GLN A O 1
ATOM 1593 N N . PHE A 1 204 ? -4.728 0.536 18.995 1.00 93.62 204 PHE A N 1
ATOM 1594 C CA . PHE A 1 204 ? -4.023 1.005 17.816 1.00 93.62 204 PHE A CA 1
ATOM 1595 C C . PHE A 1 204 ? -3.401 -0.194 17.101 1.00 93.62 204 PHE A C 1
ATOM 1597 O O . PHE A 1 204 ? -2.680 -0.984 17.712 1.00 93.62 204 PHE A O 1
ATOM 1604 N N . VAL A 1 205 ? -3.685 -0.333 15.810 1.00 93.88 205 VAL A N 1
ATOM 1605 C CA . VAL A 1 205 ? -3.156 -1.399 14.958 1.00 93.88 205 VAL A CA 1
ATOM 1606 C C . VAL A 1 205 ? -2.332 -0.757 13.865 1.00 93.88 205 VAL A C 1
ATOM 1608 O O . VAL A 1 20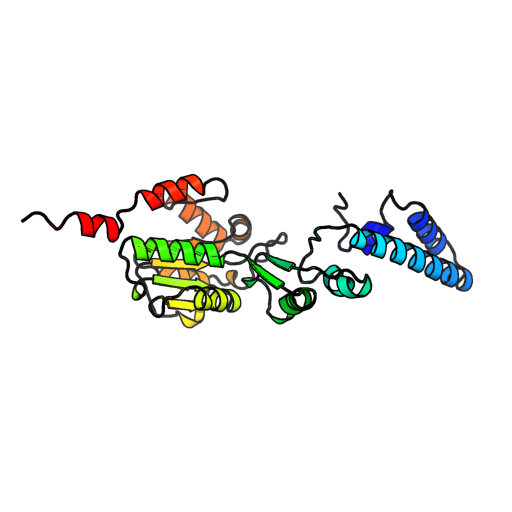5 ? -2.824 0.115 13.160 1.00 93.88 205 VAL A O 1
ATOM 1611 N N . LEU A 1 206 ? -1.084 -1.186 13.714 1.00 91.81 206 LEU A N 1
ATOM 1612 C CA . LEU A 1 206 ? -0.197 -0.707 12.664 1.00 91.81 206 LEU A CA 1
ATOM 1613 C C . LEU A 1 206 ? 0.074 -1.839 11.681 1.00 91.81 206 LEU A C 1
ATOM 1615 O O . LEU A 1 206 ? 0.583 -2.890 12.068 1.00 91.81 206 LEU A O 1
ATOM 1619 N N . ILE A 1 207 ? -0.236 -1.596 10.413 1.00 90.44 207 ILE A N 1
ATOM 1620 C CA . ILE A 1 207 ? 0.122 -2.466 9.297 1.00 90.44 207 ILE A CA 1
ATOM 1621 C C . ILE A 1 207 ? 1.178 -1.726 8.474 1.00 90.44 207 ILE A C 1
ATOM 1623 O O . ILE A 1 207 ? 1.076 -0.521 8.230 1.00 90.44 207 ILE A O 1
ATOM 1627 N N . GLY A 1 208 ? 2.267 -2.419 8.148 1.00 87.19 208 GLY A N 1
ATOM 1628 C CA . GLY A 1 208 ? 3.379 -1.817 7.428 1.00 87.19 208 GLY A CA 1
ATOM 1629 C C . GLY A 1 208 ? 4.687 -2.577 7.570 1.00 87.19 208 GLY A C 1
ATOM 1630 O O . GLY A 1 208 ? 4.777 -3.648 8.172 1.00 87.19 208 GLY A O 1
ATOM 1631 N N . SER A 1 209 ? 5.749 -1.992 7.019 1.00 84.50 209 SER A N 1
ATOM 1632 C CA . SER A 1 209 ? 7.062 -2.625 6.999 1.00 84.50 209 SER A CA 1
ATOM 1633 C C . SER A 1 209 ? 7.931 -2.231 8.197 1.00 84.50 209 SER A C 1
ATOM 1635 O O . SER A 1 209 ? 8.428 -1.108 8.296 1.00 84.50 209 SER A O 1
ATOM 1637 N N . ALA A 1 210 ? 8.259 -3.202 9.054 1.00 85.75 210 ALA A N 1
ATOM 1638 C CA . ALA A 1 210 ? 9.217 -3.000 10.146 1.00 85.75 210 ALA A CA 1
ATOM 1639 C C . ALA A 1 210 ? 10.605 -2.548 9.644 1.00 85.75 210 ALA A C 1
ATOM 1641 O O . ALA A 1 210 ? 11.277 -1.747 10.297 1.00 85.75 210 ALA A O 1
ATOM 1642 N N . ARG A 1 211 ? 11.035 -3.003 8.452 1.00 85.62 211 ARG A N 1
ATOM 1643 C CA . ARG A 1 211 ? 12.278 -2.536 7.806 1.00 85.62 211 ARG A CA 1
ATOM 1644 C C . ARG A 1 211 ? 12.244 -1.026 7.581 1.00 85.62 211 ARG A C 1
ATOM 1646 O O . ARG A 1 211 ? 13.263 -0.366 7.766 1.00 85.62 211 ARG A O 1
ATOM 1653 N N . MET A 1 212 ? 11.093 -0.486 7.201 1.00 83.25 212 MET A N 1
ATOM 1654 C CA . MET A 1 212 ? 10.914 0.939 6.933 1.00 83.25 212 MET A CA 1
ATOM 1655 C C . MET A 1 212 ? 10.952 1.778 8.211 1.00 83.25 212 MET A C 1
ATOM 1657 O O . MET A 1 212 ? 11.561 2.847 8.235 1.00 83.25 212 MET A O 1
ATOM 1661 N N . MET A 1 213 ? 10.385 1.256 9.298 1.00 85.88 213 MET A N 1
ATOM 1662 C CA . MET A 1 213 ? 10.336 1.942 10.591 1.00 85.88 213 MET A CA 1
ATOM 1663 C C . MET A 1 213 ? 11.716 2.121 11.235 1.00 85.88 213 MET A C 1
ATOM 1665 O O . MET A 1 213 ? 11.960 3.124 11.899 1.00 85.88 213 MET A O 1
ATOM 1669 N N . LYS A 1 214 ? 12.653 1.192 11.006 1.00 85.75 214 LYS A N 1
ATOM 1670 C CA . LYS A 1 214 ? 13.976 1.204 11.655 1.00 85.75 214 LYS A CA 1
ATOM 1671 C C . LYS A 1 214 ? 14.830 2.435 11.333 1.00 85.75 214 LYS A C 1
ATOM 1673 O O . LYS A 1 214 ? 15.677 2.790 12.150 1.00 85.75 214 LYS A O 1
ATOM 1678 N N . LYS A 1 215 ? 14.661 3.089 10.179 1.00 78.56 215 LYS A N 1
ATOM 1679 C CA . LYS A 1 215 ? 15.542 4.200 9.758 1.00 78.56 215 LYS A CA 1
ATOM 1680 C C . LYS A 1 215 ? 15.173 5.542 10.398 1.00 78.56 215 LYS A C 1
ATOM 1682 O O . LYS A 1 215 ? 16.062 6.328 10.701 1.00 78.56 215 LYS A O 1
ATOM 1687 N N . ASN A 1 216 ? 13.889 5.799 10.639 1.00 82.62 216 ASN A N 1
ATOM 1688 C CA . ASN A 1 216 ? 13.421 7.056 11.226 1.00 82.62 216 ASN A CA 1
ATOM 1689 C C . ASN A 1 216 ? 13.316 6.949 12.754 1.00 82.62 216 ASN A C 1
ATOM 1691 O O . ASN A 1 216 ? 12.787 5.967 13.266 1.00 82.62 216 ASN A O 1
ATOM 1695 N N . ARG A 1 217 ? 13.788 7.972 13.481 1.00 88.12 217 ARG A N 1
ATOM 1696 C CA . ARG A 1 217 ? 13.823 7.989 14.954 1.00 88.12 217 ARG A CA 1
ATOM 1697 C C . ARG A 1 217 ? 12.456 7.708 15.590 1.00 88.12 217 ARG A C 1
ATOM 1699 O O . ARG A 1 217 ? 12.375 6.878 16.491 1.00 88.12 217 ARG A O 1
ATOM 1706 N N . HIS A 1 218 ? 11.400 8.368 15.123 1.00 85.94 218 HIS A N 1
ATOM 1707 C CA . HIS A 1 218 ? 10.070 8.285 15.734 1.00 85.94 218 HIS A CA 1
ATOM 1708 C C . HIS A 1 218 ? 9.386 6.960 15.401 1.00 85.94 218 HIS A C 1
ATOM 1710 O O . HIS A 1 218 ? 8.847 6.308 16.290 1.00 85.94 218 HIS A O 1
ATOM 1716 N N . LEU A 1 219 ? 9.492 6.496 14.151 1.00 87.94 219 LEU A N 1
ATOM 1717 C CA . LEU A 1 219 ? 8.985 5.173 13.772 1.00 87.94 219 LEU A CA 1
ATOM 1718 C C . LEU A 1 219 ? 9.745 4.041 14.473 1.00 87.94 219 LEU A C 1
ATOM 1720 O O . LEU A 1 219 ? 9.132 3.056 14.870 1.00 87.94 219 LEU A O 1
ATOM 1724 N N . ARG A 1 220 ? 11.060 4.178 14.675 1.00 90.62 220 ARG A N 1
ATOM 1725 C CA . ARG A 1 220 ? 11.847 3.218 15.458 1.00 90.62 220 ARG A CA 1
ATOM 1726 C C . ARG A 1 220 ? 11.366 3.180 16.905 1.00 90.62 220 ARG A C 1
ATOM 1728 O O . ARG A 1 220 ? 11.174 2.093 17.429 1.00 90.62 220 ARG A O 1
ATOM 1735 N N . SER A 1 221 ? 11.136 4.347 17.510 1.00 90.75 221 SER A N 1
ATOM 1736 C CA . SER A 1 221 ? 10.573 4.452 18.859 1.00 90.75 221 SER A CA 1
ATOM 1737 C C . SER A 1 221 ? 9.211 3.757 18.949 1.00 90.75 221 SER A C 1
ATOM 1739 O O . SER A 1 221 ? 9.014 2.903 19.806 1.00 90.75 221 SER A O 1
ATOM 1741 N N . LEU A 1 222 ? 8.308 4.032 17.999 1.00 89.62 222 LEU A N 1
ATOM 1742 C CA . LEU A 1 222 ? 7.003 3.374 17.914 1.00 89.62 222 LEU A CA 1
ATOM 1743 C C . LEU A 1 222 ? 7.132 1.851 17.788 1.00 89.62 222 LEU A C 1
ATOM 1745 O O . LEU A 1 222 ? 6.443 1.121 18.495 1.00 89.62 222 LEU A O 1
ATOM 1749 N N . LEU A 1 223 ? 8.027 1.368 16.922 1.00 90.56 223 LEU A N 1
ATOM 1750 C CA . LEU A 1 223 ? 8.276 -0.063 16.760 1.00 90.56 223 LEU A CA 1
ATOM 1751 C C . LEU A 1 223 ? 8.770 -0.692 18.069 1.00 90.56 223 LEU A C 1
ATOM 1753 O O . LEU A 1 223 ? 8.261 -1.737 18.456 1.00 90.56 223 LEU A O 1
ATOM 1757 N N . SER A 1 224 ? 9.716 -0.053 18.760 1.00 92.06 224 SER A N 1
ATOM 1758 C CA . SER A 1 224 ? 10.229 -0.533 20.047 1.00 92.06 224 SER A CA 1
ATOM 1759 C C . SER A 1 224 ? 9.151 -0.568 21.131 1.00 92.06 224 SER A C 1
ATOM 1761 O O . SER A 1 224 ? 9.108 -1.524 21.899 1.00 92.06 224 SER A O 1
ATOM 1763 N N . THR A 1 225 ? 8.245 0.411 21.161 1.00 89.62 225 THR A N 1
ATOM 1764 C CA . THR A 1 225 ? 7.086 0.395 22.064 1.00 89.62 225 THR A CA 1
ATOM 1765 C C . THR A 1 225 ? 6.141 -0.760 21.738 1.00 89.62 225 THR A C 1
ATOM 1767 O O . THR A 1 225 ? 5.779 -1.524 22.623 1.00 89.62 225 THR A O 1
ATOM 1770 N N . ILE A 1 226 ? 5.780 -0.958 20.465 1.00 89.50 226 ILE A N 1
ATOM 1771 C CA . ILE A 1 226 ? 4.918 -2.085 20.065 1.00 89.50 226 ILE A CA 1
ATOM 1772 C C . ILE A 1 226 ? 5.592 -3.427 20.394 1.00 89.50 226 ILE A C 1
ATOM 1774 O O . ILE A 1 226 ? 4.916 -4.366 20.799 1.00 89.50 226 ILE A O 1
ATOM 1778 N N . GLN A 1 227 ? 6.918 -3.523 20.266 1.00 88.31 227 GLN A N 1
ATOM 1779 C CA . GLN A 1 227 ? 7.682 -4.716 20.641 1.00 88.31 227 GLN A CA 1
ATOM 1780 C C . GLN A 1 227 ? 7.669 -4.995 22.148 1.00 88.31 227 GLN A C 1
ATOM 1782 O O . GLN A 1 227 ? 7.740 -6.159 22.530 1.00 88.31 227 GLN A O 1
ATOM 1787 N N . SER A 1 228 ? 7.610 -3.964 22.995 1.00 91.44 228 SER A N 1
ATOM 1788 C CA . SER A 1 228 ? 7.656 -4.137 24.450 1.00 91.44 228 SER A CA 1
ATOM 1789 C C . SER A 1 228 ? 6.287 -4.385 25.082 1.00 91.44 228 SER A C 1
ATOM 1791 O O . SER A 1 228 ? 6.222 -5.072 26.098 1.00 91.44 228 SER A O 1
ATOM 1793 N N . CYS A 1 229 ? 5.202 -3.850 24.509 1.00 87.19 229 CYS A N 1
ATOM 1794 C CA . CYS A 1 229 ? 3.864 -3.938 25.109 1.00 87.19 229 CYS A CA 1
ATOM 1795 C C . CYS A 1 229 ? 2.772 -4.526 24.204 1.00 87.19 229 CYS A C 1
ATOM 1797 O O . CYS A 1 229 ? 1.672 -4.802 24.680 1.00 87.19 229 CYS A O 1
ATOM 1799 N N . GLY A 1 230 ? 3.042 -4.694 22.910 1.00 87.62 230 GLY A N 1
ATOM 1800 C CA . GLY A 1 230 ? 2.064 -5.125 21.916 1.00 87.62 230 GLY A CA 1
ATOM 1801 C C . GLY A 1 230 ? 2.279 -6.548 21.407 1.00 87.62 230 GLY A C 1
ATOM 1802 O O . GLY A 1 230 ? 3.088 -7.322 21.916 1.00 87.62 230 GLY A O 1
ATOM 1803 N N . LYS A 1 231 ? 1.535 -6.887 20.349 1.00 87.25 231 LYS A N 1
ATOM 1804 C CA . LYS A 1 231 ? 1.714 -8.116 19.567 1.00 87.25 231 LYS A CA 1
ATOM 1805 C C . LYS A 1 231 ? 2.198 -7.763 18.167 1.00 87.25 231 LYS A C 1
ATOM 1807 O O . LYS A 1 231 ? 1.726 -6.794 17.575 1.00 87.25 231 LYS A O 1
ATOM 1812 N N . ILE A 1 232 ? 3.114 -8.565 17.629 1.00 87.31 232 ILE A N 1
ATOM 1813 C CA . ILE A 1 232 ? 3.659 -8.386 16.281 1.00 87.31 232 ILE A CA 1
ATOM 1814 C C . ILE A 1 232 ? 3.534 -9.696 15.521 1.00 87.31 232 ILE A C 1
ATOM 1816 O O . ILE A 1 232 ? 4.008 -10.733 15.977 1.00 87.31 232 ILE A O 1
ATOM 1820 N N . TYR A 1 233 ? 2.954 -9.614 14.327 1.00 84.50 233 TYR A N 1
ATOM 1821 C CA . TYR A 1 233 ? 2.836 -10.735 13.407 1.00 84.50 233 TYR A CA 1
ATOM 1822 C C . TYR A 1 233 ? 3.628 -10.426 12.142 1.00 84.50 233 TYR A C 1
ATOM 1824 O O . TYR A 1 233 ? 3.295 -9.515 11.387 1.00 84.50 233 TYR A O 1
ATOM 1832 N N . GLY A 1 234 ? 4.710 -11.173 11.927 1.00 82.75 234 GLY A N 1
ATOM 1833 C CA . GLY A 1 234 ? 5.446 -11.146 10.665 1.00 82.75 234 GLY A CA 1
ATOM 1834 C C . GLY A 1 234 ? 4.844 -12.109 9.634 1.00 82.75 234 GLY A C 1
ATOM 1835 O O . GLY A 1 234 ? 4.040 -12.965 10.002 1.00 82.75 234 GLY A O 1
ATOM 1836 N N . PRO A 1 235 ? 5.281 -12.055 8.361 1.00 75.44 235 PRO A N 1
ATOM 1837 C CA . PRO A 1 235 ? 4.801 -12.958 7.308 1.00 75.44 235 PRO A CA 1
ATOM 1838 C C . PRO A 1 235 ? 4.875 -14.453 7.671 1.00 75.44 235 PRO A C 1
ATOM 1840 O O . PRO A 1 235 ? 3.968 -15.211 7.351 1.00 75.44 235 PRO A O 1
ATOM 1843 N N . GLY A 1 236 ? 5.904 -14.878 8.416 1.00 77.75 236 GLY A N 1
ATOM 1844 C CA . GLY A 1 236 ? 6.048 -16.267 8.882 1.00 77.75 236 GLY A CA 1
ATOM 1845 C C . GLY A 1 236 ? 5.122 -16.675 10.039 1.00 77.75 236 GLY A C 1
ATOM 1846 O O . GLY A 1 236 ? 5.074 -17.846 10.400 1.00 77.75 236 GLY A O 1
ATOM 1847 N N . MET A 1 237 ? 4.382 -15.732 10.627 1.00 83.62 237 MET A N 1
ATOM 1848 C CA . MET A 1 237 ? 3.526 -15.944 11.804 1.00 83.62 237 MET A CA 1
ATOM 1849 C C . MET A 1 237 ? 2.032 -15.808 11.486 1.00 83.62 237 MET A C 1
ATOM 1851 O O . MET A 1 237 ? 1.213 -15.759 12.402 1.00 83.62 237 MET A O 1
ATOM 1855 N N . MET A 1 238 ? 1.655 -15.757 10.202 1.00 79.62 238 MET A N 1
ATOM 1856 C CA . MET A 1 238 ? 0.247 -15.616 9.807 1.00 79.62 238 MET A CA 1
ATOM 1857 C C . MET A 1 238 ? -0.616 -16.782 10.304 1.00 79.62 238 MET A C 1
ATOM 1859 O O . MET A 1 238 ? -1.725 -16.552 10.762 1.00 79.62 238 MET A O 1
ATOM 1863 N N . HIS A 1 239 ? -0.081 -18.004 10.346 1.00 84.00 239 HIS A N 1
ATOM 1864 C CA . HIS A 1 239 ? -0.782 -19.155 10.927 1.00 84.00 239 HIS A CA 1
ATOM 1865 C C . HIS A 1 239 ? -1.101 -18.960 12.425 1.00 84.00 239 HIS A C 1
ATOM 1867 O O . HIS A 1 239 ? -2.166 -19.352 12.897 1.00 84.00 239 HIS A O 1
ATOM 1873 N N . THR A 1 240 ? -0.191 -18.341 13.189 1.00 87.19 240 THR A N 1
ATOM 1874 C CA . THR A 1 240 ? -0.415 -18.006 14.603 1.00 87.19 240 THR A CA 1
ATOM 1875 C C . THR A 1 240 ? -1.507 -16.952 14.729 1.00 87.19 240 THR A C 1
ATOM 1877 O O . THR A 1 240 ? -2.423 -17.117 15.530 1.00 87.19 240 THR A O 1
ATOM 1880 N N . PHE A 1 241 ? -1.437 -15.907 13.899 1.00 84.50 241 PHE A N 1
ATOM 1881 C CA . PHE A 1 241 ? -2.464 -14.873 13.833 1.00 84.50 241 PHE A CA 1
ATOM 1882 C C . PHE A 1 241 ? -3.845 -15.472 13.528 1.00 84.50 241 PHE A C 1
ATOM 1884 O O . PHE A 1 241 ? -4.798 -15.210 14.253 1.00 84.50 241 PHE A O 1
ATOM 1891 N N . GLU A 1 242 ? -3.948 -16.331 12.513 1.00 82.56 242 GLU A N 1
ATOM 1892 C CA . GLU A 1 242 ? -5.199 -16.991 12.126 1.00 82.56 242 GLU A CA 1
ATOM 1893 C C . GLU A 1 242 ? -5.755 -17.880 13.240 1.00 82.56 242 GLU A C 1
ATOM 1895 O O . GLU A 1 242 ? -6.959 -17.861 13.499 1.00 82.56 242 GLU A O 1
ATOM 1900 N N . LYS A 1 243 ? -4.888 -18.616 13.944 1.00 86.88 243 LYS A N 1
ATOM 1901 C CA . LYS A 1 243 ? -5.287 -19.429 15.098 1.00 86.88 243 LYS A CA 1
ATOM 1902 C C . LYS A 1 243 ? -5.852 -18.570 16.230 1.00 86.88 243 LYS A C 1
ATOM 1904 O O . LYS A 1 243 ? -6.872 -18.933 16.807 1.00 86.88 243 LYS A O 1
ATOM 1909 N N . GLU A 1 244 ? -5.211 -17.444 16.545 1.00 86.50 244 GLU A N 1
ATOM 1910 C CA . GLU A 1 244 ? -5.700 -16.521 17.575 1.00 86.50 244 GLU A CA 1
ATOM 1911 C C . GLU A 1 244 ? -7.022 -15.865 17.174 1.00 86.50 244 GLU A C 1
ATOM 1913 O O . GLU A 1 244 ? -7.940 -15.807 17.986 1.00 86.50 244 GLU A O 1
ATOM 1918 N N . VAL A 1 245 ? -7.143 -15.422 15.920 1.00 85.44 245 VAL A N 1
ATOM 1919 C CA . VAL A 1 245 ? -8.378 -14.838 15.379 1.00 85.44 245 VAL A CA 1
ATOM 1920 C C . VAL A 1 245 ? -9.531 -15.836 15.427 1.00 85.44 245 VAL A C 1
ATOM 1922 O O . VAL A 1 245 ? -10.625 -15.479 15.850 1.00 85.44 245 VAL A O 1
ATOM 1925 N N . SER A 1 246 ? -9.282 -17.091 15.048 1.00 82.75 246 SER A N 1
ATOM 1926 C CA . SER A 1 246 ? -10.301 -18.150 15.050 1.00 82.75 246 SER A CA 1
ATOM 1927 C C . SER A 1 246 ? -10.767 -18.534 16.457 1.00 82.75 246 SER A C 1
ATOM 1929 O O . SER A 1 246 ? -11.837 -19.110 16.609 1.00 82.75 246 SER A O 1
ATOM 1931 N N . ALA A 1 247 ? -9.973 -18.230 17.486 1.00 86.94 247 ALA A N 1
ATOM 1932 C CA . ALA A 1 247 ? -10.332 -18.460 18.882 1.00 86.94 247 ALA A CA 1
ATOM 1933 C C . ALA A 1 247 ? -11.139 -17.302 19.499 1.00 86.94 247 ALA A C 1
ATOM 1935 O O . ALA A 1 247 ? -11.584 -17.412 20.643 1.00 86.94 247 ALA A O 1
ATOM 1936 N N . LEU A 1 248 ? -11.308 -16.178 18.788 1.00 84.94 248 LEU A N 1
ATOM 1937 C CA . LEU A 1 248 ? -12.087 -15.050 19.289 1.00 84.94 248 LEU A CA 1
ATOM 1938 C C . LEU A 1 248 ? -13.589 -15.371 19.252 1.00 84.94 248 LEU A C 1
ATOM 1940 O O . LEU A 1 248 ? -14.075 -15.881 18.245 1.00 84.94 248 LEU A O 1
ATOM 1944 N N . PRO A 1 249 ? -14.351 -15.016 20.301 1.00 82.12 249 PRO A N 1
ATOM 1945 C CA . PRO A 1 249 ? -15.787 -15.251 20.327 1.00 82.12 249 PRO A CA 1
ATOM 1946 C C . PRO A 1 249 ? -16.481 -14.356 19.298 1.00 82.12 249 PRO A C 1
ATOM 1948 O O . PRO A 1 249 ? -16.492 -13.127 19.432 1.00 82.12 249 PRO A O 1
ATOM 1951 N N . THR A 1 250 ? -17.082 -14.965 18.280 1.00 83.31 250 THR A N 1
ATOM 1952 C CA . THR A 1 250 ? -17.793 -14.236 17.229 1.00 83.31 250 THR A CA 1
ATOM 1953 C C . THR A 1 250 ? -19.249 -13.967 17.614 1.00 83.31 250 THR A C 1
ATOM 1955 O O . THR A 1 250 ? -19.813 -14.567 18.532 1.00 83.31 250 THR A O 1
ATOM 1958 N N . ILE A 1 251 ? -19.906 -13.049 16.898 1.00 76.62 251 ILE A N 1
ATOM 1959 C CA . ILE A 1 251 ? -21.355 -12.827 17.040 1.00 76.62 251 ILE A CA 1
ATOM 1960 C C . ILE A 1 251 ? -22.136 -14.115 16.724 1.00 76.62 251 ILE A C 1
ATOM 1962 O O . ILE A 1 251 ? -23.178 -14.359 17.335 1.00 76.62 251 ILE A O 1
ATOM 1966 N N . ALA A 1 252 ? -21.648 -14.935 15.785 1.00 69.38 252 ALA A N 1
ATOM 1967 C CA . ALA A 1 252 ? -22.279 -16.200 15.417 1.00 69.38 252 ALA A CA 1
ATOM 1968 C C . ALA A 1 252 ? -22.280 -17.186 16.595 1.00 69.38 252 ALA A C 1
ATOM 1970 O O . ALA A 1 252 ? -23.324 -17.760 16.897 1.00 69.38 252 ALA A O 1
ATOM 1971 N N . ASP A 1 253 ? -21.171 -17.275 17.335 1.00 68.62 253 ASP A N 1
ATOM 1972 C CA . ASP A 1 253 ? -21.056 -18.140 18.518 1.00 68.62 253 ASP A CA 1
ATOM 1973 C C . ASP A 1 253 ? -22.023 -17.726 19.638 1.00 68.62 253 ASP A C 1
ATOM 1975 O O . ASP A 1 253 ? -22.564 -18.567 20.355 1.00 68.62 253 ASP A O 1
ATOM 1979 N N . LYS A 1 254 ? -22.305 -16.422 19.764 1.00 56.28 254 LYS A N 1
ATOM 1980 C CA . LYS A 1 254 ? -23.236 -15.884 20.771 1.00 56.28 254 LYS A CA 1
ATOM 1981 C C . LYS A 1 254 ? -24.711 -16.140 20.446 1.00 56.28 254 LYS A C 1
ATOM 1983 O O . LYS A 1 254 ? -25.523 -16.163 21.367 1.00 56.28 254 LYS A O 1
ATOM 1988 N N . LYS A 1 255 ? -25.075 -16.345 19.173 1.00 53.81 255 LYS A N 1
ATOM 1989 C CA . LYS A 1 255 ? -26.462 -16.664 18.776 1.00 53.81 255 LYS A CA 1
ATOM 1990 C C . LYS A 1 255 ? -26.851 -18.115 19.077 1.00 53.81 255 LYS A C 1
ATOM 1992 O O . LYS A 1 255 ? -28.031 -18.382 19.270 1.00 53.81 255 LYS A O 1
ATOM 1997 N N . THR A 1 256 ? -25.887 -19.026 19.188 1.00 51.34 256 THR A N 1
ATOM 1998 C CA . THR A 1 256 ? -26.133 -20.451 19.479 1.00 51.34 256 THR A CA 1
ATOM 1999 C C . THR A 1 256 ? -26.496 -20.712 20.949 1.00 51.34 256 THR A C 1
ATOM 2001 O O . THR A 1 256 ? -27.031 -21.766 21.273 1.00 51.34 256 THR A O 1
ATOM 2004 N N . ILE A 1 257 ? -26.253 -19.754 21.852 1.00 50.56 257 ILE A N 1
ATOM 2005 C CA . ILE A 1 257 ? -26.445 -19.925 23.307 1.00 50.56 257 ILE A CA 1
ATOM 2006 C C . ILE A 1 257 ? -27.876 -19.563 23.762 1.00 50.56 257 ILE A C 1
ATOM 2008 O O . ILE A 1 257 ? -28.250 -19.824 24.901 1.00 50.56 257 ILE A O 1
ATOM 2012 N N . VAL A 1 258 ? -28.724 -19.021 22.882 1.00 52.22 258 VAL A N 1
ATOM 2013 C CA . VAL A 1 258 ? -30.100 -18.628 23.229 1.00 52.22 258 VAL A CA 1
ATOM 2014 C C . VAL A 1 258 ? -31.102 -19.348 22.335 1.00 52.22 258 VAL A C 1
ATOM 2016 O O . VAL A 1 258 ? -31.638 -18.720 21.438 1.00 52.22 258 VAL A O 1
ATOM 2019 N N . VAL A 1 259 ? -31.331 -20.646 22.565 1.00 48.72 259 VAL A N 1
ATOM 2020 C CA . VAL A 1 259 ? -32.668 -21.284 22.580 1.00 48.72 259 VAL A CA 1
ATOM 2021 C C . VAL A 1 259 ? -32.536 -22.648 23.278 1.00 48.72 259 VAL A C 1
ATOM 2023 O O . VAL A 1 259 ? -32.165 -23.636 22.651 1.00 48.72 259 VAL A O 1
ATOM 2026 N N . GLN A 1 260 ? -32.904 -22.729 24.555 1.00 35.44 260 GLN A N 1
ATOM 2027 C CA . GLN A 1 260 ? -33.680 -23.872 25.043 1.00 35.44 260 GLN A CA 1
ATOM 2028 C C . GLN A 1 260 ? -34.837 -23.318 25.894 1.00 35.44 260 GLN A C 1
ATOM 2030 O O . GLN A 1 260 ? -34.589 -22.387 26.664 1.00 35.44 260 GLN A O 1
ATOM 2035 N N . PRO A 1 261 ? -36.078 -23.786 25.656 1.00 50.53 261 PRO A N 1
ATOM 2036 C CA . PRO A 1 261 ? -37.286 -23.303 26.325 1.00 50.53 261 PRO A CA 1
ATOM 2037 C C . PRO A 1 261 ? -37.320 -23.624 27.822 1.00 50.53 261 PRO A C 1
ATOM 2039 O O . PRO A 1 261 ? -36.693 -24.628 28.230 1.00 50.53 261 PRO A O 1
#

Solvent-accessible surface area (backbone atoms only — not comparable to full-atom values): 15317 Å² total; per-residue (Å²): 131,82,83,85,45,96,42,76,62,54,42,51,58,73,31,83,91,35,54,70,55,35,51,48,52,52,53,43,69,72,50,86,51,70,68,61,37,52,53,48,51,53,53,45,50,52,52,51,50,51,54,52,38,56,67,55,74,79,52,95,74,84,89,79,60,76,86,37,71,66,54,74,36,29,68,77,57,72,49,72,47,69,62,42,76,39,73,44,40,46,70,47,55,68,77,48,48,45,60,52,51,76,55,27,85,39,73,46,79,38,50,66,52,62,58,53,49,52,52,51,51,52,46,43,45,52,61,47,58,42,73,39,34,31,39,34,21,88,40,68,51,41,33,50,56,39,55,78,65,46,96,44,100,47,45,46,63,30,40,52,80,81,46,67,97,53,73,23,47,32,27,41,35,43,63,70,56,80,62,96,87,51,79,66,66,80,71,71,42,59,69,55,52,52,51,57,56,71,26,26,72,76,38,74,41,81,47,66,43,69,80,44,27,64,77,43,73,66,45,31,50,51,51,52,50,41,69,73,78,54,86,86,77,55,88,94,35,49,69,58,52,52,53,55,58,70,68,51,72,32,51,70,65,61,58,73,76,72,80,81,136

Secondary structure (DSSP, 8-state):
---S-SSHHHHHHT-TT-HHHHHHHHHHHH---HHHHHHHHHHHHHHHHHHHHHHHHT-S-----TT-HHHHHHHHTT---SEEEETTGGGS-HHHHHHHHTTSSEEEE-STHHHHHHHHHHHHHTT--GGGEEEEES-HHHHHHHHHH---TTSEEEETGGGTT--EEEEEEE-----TT---GGGG-HHHHHHHHHTEEEEEEEES-HHHHTTSHHHHHHHHHHHHHS----GGGHHHHHHHHHTS--HHHHHTTS---